Protein AF-A0A1F9XUQ5-F1 (afdb_monomer)

pLDDT: mean 87.08, std 16.23, range [32.31, 98.81]

Sequence (281 aa):
MKKSIVSVLFVFCAVCSTRVQARPFAEYEHANYLFMSMGGSQEKLQLQRRIIENLPPGIQVRLYYSYFPDLDVNDPPNVGSFRYDMDSLWARDVLPYAVMRPEGWTFVWPYDQDFGDFAVQFNRPMINSGSYIAGGNLMADRHGNCFTVDKNPAFLESVLEKNYGCKTTTVFPELGGIGHIDERLKIISDTEVLVDEPSFIPALKNMGYKVTLLPRPQAPYGNYSNSLLINGVVFMPVYGEPSDEEALRIYRSFNLKVVPLNSSFLIANKGAIHCMTMTYP

Nearest PDB structures (foldseek):
  6b10-assembly1_A  TM=8.417E-01  e=1.086E-18  Campylobacter jejuni subsp. jejuni NCTC 11168 = ATCC 700819
  4ytg-assembly1_A  TM=7.798E-01  e=2.355E-17  Porphyromonas gingivalis W83
  1xkn-assembly1_A  TM=7.690E-01  e=2.159E-16  Chlorobaculum tepidum TLS
  2jer-assembly2_H  TM=8.198E-01  e=1.254E-14  Enterococcus faecalis
  8ghg-assembly1_D  TM=4.557E-01  e=2.347E+00  Homo sapiens

Radius of gyration: 21.39 Å; Cα contacts (8 Å, |Δi|>4): 565; chains: 1; bounding box: 41×84×69 Å

Secondary structure (DSSP, 8-state):
----------------------EEPPTTSPPSEEEEE----HHHHHHHHHHHHHSPTT-EEEEEESS-PPPPTTS-TTEEEEE-----S-HHHHSPEEEEETTEEEEEE--SS--TTHHHHTT--EEE-SS---GGG-EE-TT-EEEEE-S-HHHHHHHIIIII--SEEEEEPP-SSSS-GGGTEEE-SSSEEEES-GGGHHHHHHTT-EEEEPP--SSTT--TTS-EEETTEEEEEE-SSTHHHHHHHHHHHTT-EEEEEE-GGGGGGT--TTTT-EEE-

Solvent-accessible surface area (backbone atoms only — not comparable to full-atom values): 15856 Å² total; per-residue (Å²): 136,91,80,82,83,82,81,81,78,78,76,76,77,77,75,73,78,70,74,76,72,39,19,36,58,23,61,65,45,75,51,41,32,41,35,30,44,55,78,79,54,71,68,52,51,52,50,52,48,56,48,64,79,65,53,61,88,84,47,35,34,35,38,26,35,61,66,92,71,84,74,66,92,82,58,58,93,49,56,42,80,36,84,37,90,59,93,54,66,39,26,18,48,75,45,57,45,50,27,36,38,92,95,47,62,31,34,31,30,30,49,83,63,89,68,80,58,49,42,66,79,68,72,39,59,71,39,76,48,73,45,82,54,47,38,41,32,52,47,42,37,84,86,9,45,30,37,27,35,42,94,63,54,77,65,52,48,57,49,37,34,74,60,40,20,31,75,42,70,47,68,40,76,58,86,64,79,89,46,38,26,31,58,36,41,31,71,67,50,99,47,38,33,39,27,60,48,77,84,53,46,66,63,44,42,76,74,64,34,46,73,45,80,43,61,70,54,87,54,71,60,47,38,59,40,19,32,37,56,48,69,61,34,32,42,31,40,30,71,91,50,84,51,42,61,56,42,52,51,56,55,44,72,72,77,34,51,73,44,83,38,85,32,60,81,35,32,86,76,58,38,45,48,24,38,33,35,35,73,34,105

Foldseek 3Di:
DDDDDDPPPPPPPPPPPPPFQKAFDAQLDAFQEKEFEDDDDPLVVVLVVLCQVPDDPRRQYEYEDLDDDDDDPPDDPSYDYDYFNDDDLFCQFQPFTWMAGPVGIATEGQDPDDRPCRCVSVVGHYHYLNHHDGSQQWHAAPVQEIEGEDPDPPVVQVSCCRGRVRPHYDYDYQPDFVRHCLQAWADNHPAEIEGQDPVCVVVVVVVRHDYDHQHADPQALGGQSLWRDHNQEIAGEDAPDPSRVVSVVVSVVSVGHYHYRHFSVCVVVRGGDNRRMDTHD

Structure (mmCIF, N/CA/C/O backbone):
data_AF-A0A1F9XUQ5-F1
#
_entry.id   AF-A0A1F9XUQ5-F1
#
loop_
_atom_site.group_PDB
_atom_site.id
_atom_site.type_symbol
_atom_site.label_atom_id
_atom_site.label_alt_id
_atom_site.label_comp_id
_atom_site.label_asym_id
_atom_site.label_entity_id
_atom_site.label_seq_id
_atom_site.pdbx_PDB_ins_code
_atom_site.Cartn_x
_atom_site.Cartn_y
_atom_site.Cartn_z
_atom_site.occupancy
_atom_site.B_iso_or_equiv
_atom_site.auth_seq_id
_atom_site.auth_comp_id
_atom_site.auth_asym_id
_atom_site.auth_atom_id
_atom_site.pdbx_PDB_model_num
ATOM 1 N N . MET A 1 1 ? 11.318 60.954 -47.601 1.00 41.53 1 MET A N 1
ATOM 2 C CA . MET A 1 1 ? 11.391 59.478 -47.671 1.00 41.53 1 MET A CA 1
ATOM 3 C C . MET A 1 1 ? 11.086 58.914 -46.291 1.00 41.53 1 MET A C 1
ATOM 5 O O . MET A 1 1 ? 11.884 59.098 -45.384 1.00 41.53 1 MET A O 1
ATOM 9 N N . LYS A 1 2 ? 9.898 58.326 -46.112 1.00 39.75 2 LYS A N 1
ATOM 10 C CA . LYS A 1 2 ? 9.487 57.636 -44.880 1.00 39.75 2 LYS A CA 1
ATOM 11 C C . LYS A 1 2 ? 10.171 56.264 -44.852 1.00 39.75 2 LYS A C 1
ATOM 13 O O . LYS A 1 2 ? 10.031 55.526 -45.822 1.00 39.75 2 LYS A O 1
ATOM 18 N N . LYS A 1 3 ? 10.891 55.920 -43.782 1.00 37.84 3 LYS A N 1
ATOM 19 C CA . LYS A 1 3 ? 11.293 54.533 -43.504 1.00 37.84 3 LYS A CA 1
ATOM 20 C C . LYS A 1 3 ? 10.518 54.043 -42.288 1.00 37.84 3 LYS A C 1
ATOM 22 O O . LYS A 1 3 ? 10.564 54.655 -41.226 1.00 37.84 3 LYS A O 1
ATOM 27 N N . SER A 1 4 ? 9.744 52.995 -42.534 1.00 34.38 4 SER A N 1
ATOM 28 C CA . SER A 1 4 ? 8.812 52.343 -41.627 1.00 34.38 4 SER A CA 1
ATOM 29 C C . SER A 1 4 ? 9.503 51.751 -40.404 1.00 34.38 4 SER A C 1
ATOM 31 O O . SER A 1 4 ? 10.542 51.104 -40.516 1.00 34.38 4 SER A O 1
ATOM 33 N N . ILE A 1 5 ? 8.864 51.931 -39.251 1.00 39.84 5 ILE A N 1
ATOM 34 C CA . ILE A 1 5 ? 9.100 51.149 -38.041 1.00 39.84 5 ILE A CA 1
ATOM 35 C C . ILE A 1 5 ? 8.478 49.773 -38.291 1.00 39.84 5 ILE A C 1
ATOM 37 O O . ILE A 1 5 ? 7.270 49.667 -38.495 1.00 39.84 5 ILE A O 1
ATOM 41 N N . VAL A 1 6 ? 9.302 48.727 -38.327 1.00 37.28 6 VAL A N 1
ATOM 42 C CA . VAL A 1 6 ? 8.828 47.340 -38.315 1.00 37.28 6 VAL A CA 1
ATOM 43 C C . VAL A 1 6 ? 8.611 46.967 -36.854 1.00 37.28 6 VAL A C 1
ATOM 45 O O . VAL A 1 6 ? 9.561 46.713 -36.118 1.00 37.28 6 VAL A O 1
ATOM 48 N N . SER A 1 7 ? 7.354 46.984 -36.420 1.00 35.81 7 SER A N 1
ATOM 49 C CA . SER A 1 7 ? 6.945 46.397 -35.149 1.00 35.81 7 SER A CA 1
ATOM 50 C C . SER A 1 7 ? 7.099 44.881 -35.249 1.00 35.81 7 SER A C 1
ATOM 52 O O . SER A 1 7 ? 6.346 44.218 -35.960 1.00 35.81 7 SER A O 1
ATOM 54 N N . VAL A 1 8 ? 8.095 44.330 -34.556 1.00 37.88 8 VAL A N 1
ATOM 55 C CA . VAL A 1 8 ? 8.209 42.886 -34.339 1.00 37.88 8 VAL A CA 1
ATOM 56 C C . VAL A 1 8 ? 7.104 42.499 -33.363 1.00 37.88 8 VAL A C 1
ATOM 58 O O . VAL A 1 8 ? 7.178 42.783 -32.168 1.00 37.88 8 VAL A O 1
ATOM 61 N N . LEU A 1 9 ? 6.038 41.912 -33.899 1.00 32.31 9 LEU A N 1
ATOM 62 C CA . LEU A 1 9 ? 4.964 41.322 -33.117 1.00 32.31 9 LEU A CA 1
ATOM 63 C C . LEU A 1 9 ? 5.542 40.081 -32.420 1.00 32.31 9 LEU A C 1
ATOM 65 O O . LEU A 1 9 ? 5.718 39.034 -33.042 1.00 32.31 9 LEU A O 1
ATOM 69 N N . PHE A 1 10 ? 5.884 40.199 -31.137 1.00 33.25 10 PHE A N 1
ATOM 70 C CA . PHE A 1 10 ? 6.103 39.027 -30.296 1.00 33.25 10 PHE A CA 1
ATOM 71 C C . PHE A 1 10 ? 4.760 38.309 -30.168 1.00 33.25 10 PHE A C 1
ATOM 73 O O . PHE A 1 10 ? 3.882 38.729 -29.415 1.00 33.25 10 PHE A O 1
ATOM 80 N N . VAL A 1 11 ? 4.585 37.232 -30.933 1.00 36.62 11 VAL A N 1
ATOM 81 C CA . VAL A 1 11 ? 3.538 36.250 -30.664 1.00 36.62 11 VAL A CA 1
ATOM 82 C C . VAL A 1 11 ? 3.927 35.588 -29.348 1.00 36.62 11 VAL A C 1
ATOM 84 O O . VAL A 1 11 ? 4.753 34.680 -29.311 1.00 36.62 11 VAL A O 1
ATOM 87 N N . PHE A 1 12 ? 3.367 36.088 -28.247 1.00 33.91 12 PHE A N 1
ATOM 88 C CA . PHE A 1 12 ? 3.300 35.332 -27.007 1.00 33.91 12 PHE A CA 1
ATOM 89 C C . PHE A 1 12 ? 2.522 34.057 -27.326 1.00 33.91 12 PHE A C 1
ATOM 91 O O . PHE A 1 12 ? 1.297 34.068 -27.434 1.00 33.91 12 PHE A O 1
ATOM 98 N N . CYS A 1 13 ? 3.246 32.956 -27.525 1.00 35.19 13 CYS A N 1
ATOM 99 C CA . CYS A 1 13 ? 2.657 31.636 -27.453 1.00 35.19 13 CYS A CA 1
ATOM 100 C C . CYS A 1 13 ? 2.208 31.476 -26.001 1.00 35.19 13 CYS A C 1
ATOM 102 O O . CYS A 1 13 ? 3.016 31.206 -25.111 1.00 35.19 13 CYS A O 1
ATOM 104 N N . ALA A 1 14 ? 0.932 31.755 -25.745 1.00 37.59 14 ALA A N 1
ATOM 105 C CA . ALA A 1 14 ? 0.280 31.356 -24.520 1.00 37.59 14 ALA A CA 1
ATOM 106 C C . ALA A 1 14 ? 0.309 29.827 -24.508 1.00 37.59 14 ALA A C 1
ATOM 108 O O . ALA A 1 14 ? -0.585 29.169 -25.037 1.00 37.59 14 ALA A O 1
ATOM 109 N N . VAL A 1 15 ? 1.375 29.257 -23.941 1.00 38.62 15 VAL A N 1
ATOM 110 C CA . VAL A 1 15 ? 1.363 27.875 -23.482 1.00 38.62 15 VAL A CA 1
ATOM 111 C C . VAL A 1 15 ? 0.345 27.865 -22.355 1.00 38.62 15 VAL A C 1
ATOM 113 O O . VAL A 1 15 ? 0.650 28.127 -21.194 1.00 38.62 15 VAL A O 1
ATOM 116 N N . CYS A 1 16 ? -0.911 27.652 -22.733 1.00 35.09 16 CYS A N 1
ATOM 117 C CA . CYS A 1 16 ? -1.928 27.173 -21.829 1.00 35.09 16 CYS A CA 1
ATOM 118 C C . CYS A 1 16 ? -1.356 25.861 -21.295 1.00 35.09 16 CYS A C 1
ATOM 120 O O . CYS A 1 16 ? -1.332 24.857 -22.003 1.00 35.09 16 CYS A O 1
ATOM 122 N N . SER A 1 17 ? -0.775 25.910 -20.095 1.00 39.62 17 SER A N 1
ATOM 123 C CA . SER A 1 17 ? -0.363 24.730 -19.351 1.00 39.62 17 SER A CA 1
ATOM 124 C C . SER A 1 17 ? -1.639 23.960 -19.048 1.00 39.62 17 SER A C 1
ATOM 126 O O . SER A 1 17 ? -2.298 24.172 -18.031 1.00 39.62 17 SER A O 1
ATOM 128 N N . THR A 1 18 ? -2.067 23.126 -19.991 1.00 44.09 18 THR A N 1
ATOM 129 C CA . THR A 1 18 ? -3.058 22.102 -19.720 1.00 44.09 18 THR A CA 1
ATOM 130 C C . THR A 1 18 ? -2.404 21.210 -18.682 1.00 44.09 18 THR A C 1
ATOM 132 O O . THR A 1 18 ? -1.492 20.453 -19.020 1.00 44.09 18 THR A O 1
ATOM 135 N N . ARG A 1 19 ? -2.799 21.365 -17.409 1.00 55.16 19 ARG A N 1
ATOM 136 C CA . ARG A 1 19 ? -2.431 20.439 -16.334 1.00 55.16 19 ARG A CA 1
ATOM 137 C C . ARG A 1 19 ? -2.587 19.040 -16.905 1.00 55.16 19 ARG A C 1
ATOM 139 O O . ARG A 1 19 ? -3.697 18.658 -17.276 1.00 55.16 19 ARG A O 1
ATOM 146 N N . VAL A 1 20 ? -1.479 18.317 -17.048 1.00 57.56 20 VAL A N 1
ATOM 147 C CA . VAL A 1 20 ? -1.547 16.927 -17.487 1.00 57.56 20 VAL A CA 1
ATOM 148 C C . VAL A 1 20 ? -2.457 16.221 -16.493 1.00 57.56 20 VAL A C 1
ATOM 150 O O . VAL A 1 20 ? -2.264 16.351 -15.284 1.00 57.56 20 VAL A O 1
ATOM 153 N N . GLN A 1 21 ? -3.494 15.554 -16.997 1.00 78.50 21 GLN A N 1
ATOM 154 C CA . GLN A 1 21 ? -4.496 14.883 -16.178 1.00 78.50 21 GLN A CA 1
ATOM 155 C C . GLN A 1 21 ? -3.890 13.603 -15.591 1.00 78.50 21 GLN A C 1
ATOM 157 O O . GLN A 1 21 ? -4.174 12.500 -16.041 1.00 78.50 21 GLN A O 1
ATOM 162 N N . ALA A 1 22 ? -2.989 13.773 -14.629 1.00 91.25 22 ALA A N 1
ATOM 163 C CA . ALA A 1 22 ? -2.329 12.701 -13.912 1.00 91.25 22 ALA A CA 1
ATOM 164 C C . ALA A 1 22 ? -3.041 12.426 -12.584 1.00 91.25 22 ALA A C 1
ATOM 166 O O . ALA A 1 22 ? -3.714 13.304 -12.039 1.00 91.25 22 ALA A O 1
ATOM 167 N N . ARG A 1 23 ? -2.889 11.207 -12.071 1.00 95.00 23 ARG A N 1
ATOM 168 C CA . ARG A 1 23 ? -3.259 10.841 -10.699 1.00 95.00 23 ARG A CA 1
ATOM 169 C C . ARG A 1 23 ? -2.409 9.670 -10.215 1.00 95.00 23 ARG A C 1
ATOM 171 O O . ARG A 1 23 ? -1.981 8.874 -11.055 1.00 95.00 23 ARG A O 1
ATOM 178 N N . PRO A 1 24 ? -2.226 9.487 -8.904 1.00 95.81 24 PRO A N 1
ATOM 179 C CA . PRO A 1 24 ? -1.601 8.275 -8.404 1.00 95.81 24 PRO A CA 1
ATOM 180 C C . PRO A 1 24 ? -2.412 7.036 -8.801 1.00 95.81 24 PRO A C 1
ATOM 182 O O . PRO A 1 24 ? -3.639 7.095 -8.969 1.00 95.81 24 PRO A O 1
ATOM 185 N N . PHE A 1 25 ? -1.718 5.916 -8.964 1.00 97.19 25 PHE A N 1
ATOM 186 C CA . PHE A 1 25 ? -2.353 4.607 -8.990 1.00 97.19 25 PHE A CA 1
ATOM 187 C C . PHE A 1 25 ? -2.867 4.277 -7.587 1.00 97.19 25 PHE A C 1
ATOM 189 O O . PHE A 1 25 ? -2.106 4.336 -6.622 1.00 97.19 25 PHE A O 1
ATOM 196 N N . ALA A 1 26 ? -4.155 3.967 -7.469 1.00 97.69 26 ALA A N 1
ATOM 197 C CA . ALA A 1 26 ? -4.754 3.603 -6.198 1.00 97.69 26 ALA A CA 1
ATOM 198 C C . ALA A 1 26 ? -4.672 2.090 -5.995 1.00 97.69 26 ALA A C 1
ATOM 200 O O . ALA A 1 26 ? -4.983 1.314 -6.892 1.00 97.69 26 ALA A O 1
ATOM 201 N N . GLU A 1 27 ? -4.304 1.647 -4.797 1.00 96.12 27 GLU A N 1
ATOM 202 C CA . GLU A 1 27 ? -3.955 0.238 -4.555 1.00 96.12 27 GLU A CA 1
ATOM 203 C C . GLU A 1 27 ? -5.104 -0.760 -4.742 1.00 96.12 27 GLU A C 1
ATOM 205 O O . GLU A 1 27 ? -4.878 -1.954 -4.919 1.00 96.12 27 GLU A O 1
ATOM 210 N N . TYR A 1 28 ? -6.345 -0.279 -4.677 1.00 97.06 28 TY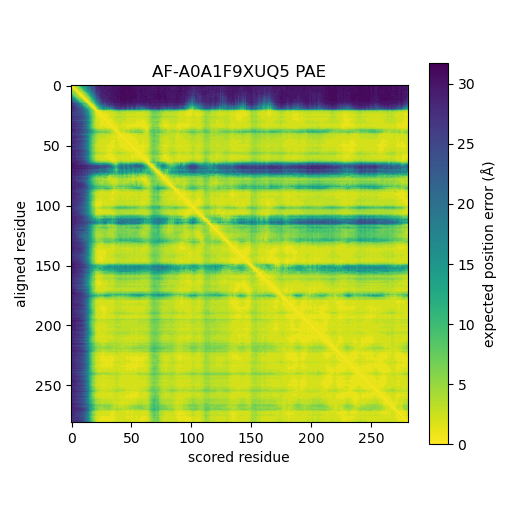R A N 1
ATOM 211 C CA . TYR A 1 28 ? -7.545 -1.082 -4.904 1.00 97.06 28 TYR A CA 1
ATOM 212 C C . TYR A 1 28 ? -7.952 -1.143 -6.387 1.00 97.06 28 TYR A C 1
ATOM 214 O O . TYR A 1 28 ? -8.964 -1.760 -6.729 1.00 97.06 28 TYR A O 1
ATOM 222 N N . GLU A 1 29 ? -7.209 -0.485 -7.279 1.00 97.88 29 GLU A N 1
ATOM 223 C CA . GLU A 1 29 ? -7.323 -0.692 -8.719 1.00 97.88 29 GLU A CA 1
ATOM 224 C C . GLU A 1 29 ? -6.675 -2.014 -9.144 1.00 97.88 29 GLU A C 1
ATOM 226 O O . GLU A 1 29 ? -5.997 -2.695 -8.375 1.00 97.88 29 GLU A O 1
ATOM 231 N N . HIS A 1 30 ? -6.921 -2.406 -10.393 1.00 97.44 30 HIS A N 1
ATOM 232 C CA . HIS A 1 30 ? -6.347 -3.627 -10.932 1.00 97.44 30 HIS A CA 1
ATOM 233 C C . HIS A 1 30 ? -4.832 -3.476 -11.112 1.00 97.44 30 HIS A C 1
ATOM 235 O O . HIS A 1 30 ? -4.386 -2.638 -11.893 1.00 97.44 30 HIS A O 1
ATOM 241 N N . ALA A 1 31 ? -4.063 -4.305 -10.415 1.00 98.00 31 ALA A N 1
ATOM 242 C CA . ALA A 1 31 ? -2.620 -4.409 -10.556 1.00 98.00 31 ALA A CA 1
ATOM 243 C C . ALA A 1 31 ? -2.251 -5.635 -11.397 1.00 98.00 31 ALA A C 1
ATOM 245 O O . ALA A 1 31 ? -2.855 -6.701 -11.255 1.00 98.00 31 ALA A O 1
ATOM 246 N N . ASN A 1 32 ? -1.219 -5.495 -12.225 1.00 97.19 32 ASN A N 1
ATOM 247 C CA . ASN A 1 32 ? -0.626 -6.595 -12.983 1.00 97.19 32 ASN A CA 1
ATOM 248 C C . ASN A 1 32 ? 0.660 -7.117 -12.342 1.00 97.19 32 ASN A C 1
ATOM 250 O O . ASN A 1 32 ? 1.032 -8.267 -12.579 1.00 97.19 32 ASN A O 1
ATOM 254 N N . TYR A 1 33 ? 1.327 -6.308 -11.515 1.00 97.44 33 TYR A N 1
ATOM 255 C CA . TYR A 1 33 ? 2.617 -6.660 -10.935 1.00 97.44 33 TYR A CA 1
ATOM 256 C C . TYR A 1 33 ? 2.628 -6.550 -9.416 1.00 97.44 33 TYR A C 1
ATOM 258 O O . TYR A 1 33 ? 2.024 -5.645 -8.839 1.00 97.44 33 TYR A O 1
ATOM 266 N N . LEU A 1 34 ? 3.388 -7.449 -8.791 1.00 97.94 34 LEU A N 1
ATOM 267 C CA . LEU A 1 34 ? 3.784 -7.377 -7.390 1.00 97.94 34 LEU A CA 1
ATOM 268 C C . LEU A 1 34 ? 5.309 -7.431 -7.291 1.00 97.94 34 LEU A C 1
ATOM 270 O O . LEU A 1 34 ? 5.933 -8.375 -7.772 1.00 97.94 34 LEU A O 1
ATOM 274 N N . PHE A 1 35 ? 5.892 -6.453 -6.614 1.00 95.88 35 PHE A N 1
ATOM 275 C CA . PHE A 1 35 ? 7.318 -6.362 -6.347 1.00 95.88 35 PHE A CA 1
ATOM 276 C C . PHE A 1 35 ? 7.619 -6.614 -4.874 1.00 95.88 35 PHE A C 1
ATOM 278 O O . PHE A 1 35 ? 6.919 -6.107 -3.996 1.00 95.88 35 PHE A O 1
ATOM 285 N N . MET A 1 36 ? 8.680 -7.377 -4.615 1.00 94.75 36 MET A N 1
ATOM 286 C CA . MET A 1 36 ? 9.218 -7.639 -3.278 1.00 94.75 36 MET A CA 1
ATOM 287 C C . MET A 1 36 ? 10.737 -7.835 -3.351 1.00 94.75 36 MET A C 1
ATOM 289 O O . MET A 1 36 ? 11.251 -8.282 -4.373 1.00 94.75 36 MET A O 1
ATOM 293 N N . SER A 1 37 ? 11.462 -7.561 -2.266 1.00 90.75 37 SER A N 1
ATOM 294 C CA . SER A 1 37 ? 12.904 -7.853 -2.191 1.00 90.75 37 SER A CA 1
ATOM 295 C C . SER A 1 37 ? 13.180 -9.351 -2.085 1.00 90.75 37 SER A C 1
ATOM 297 O O . SER A 1 37 ? 12.517 -10.055 -1.322 1.00 90.75 37 SER A O 1
ATOM 299 N N . MET A 1 38 ? 14.222 -9.832 -2.754 1.00 85.12 38 MET A N 1
ATOM 300 C CA . MET A 1 38 ? 14.785 -11.169 -2.562 1.00 85.12 38 MET A CA 1
ATOM 301 C C . MET A 1 38 ? 15.503 -11.310 -1.211 1.00 85.12 38 MET A C 1
ATOM 303 O O . MET A 1 38 ? 15.779 -10.327 -0.521 1.00 85.12 38 MET A O 1
ATOM 307 N N . GLY A 1 39 ? 15.800 -12.555 -0.824 1.00 83.00 39 GLY A N 1
ATOM 308 C CA . GLY A 1 39 ? 16.602 -12.880 0.362 1.00 83.00 39 GLY A CA 1
ATOM 309 C C . GLY A 1 39 ? 15.944 -12.500 1.692 1.00 83.00 39 GLY A C 1
ATOM 310 O O . GLY A 1 39 ? 14.757 -12.188 1.741 1.00 83.00 39 GLY A O 1
ATOM 311 N N . GLY A 1 40 ? 16.718 -12.508 2.778 1.00 84.69 40 GLY A N 1
ATOM 312 C CA . GLY A 1 40 ? 16.268 -12.193 4.141 1.00 84.69 40 GLY A CA 1
ATOM 313 C C . GLY A 1 40 ? 16.085 -13.427 5.032 1.00 84.69 40 GLY A C 1
ATOM 314 O O . GLY A 1 40 ? 16.613 -14.497 4.737 1.00 84.69 40 GLY A O 1
ATOM 315 N N . SER A 1 41 ? 15.380 -13.266 6.159 1.00 88.81 41 SER A N 1
ATOM 316 C CA . SER A 1 41 ? 15.185 -14.353 7.130 1.00 88.81 41 SER A CA 1
ATOM 317 C C . SER A 1 41 ? 14.291 -15.475 6.583 1.00 88.81 41 SER A C 1
ATOM 319 O O . SER A 1 41 ? 13.535 -15.280 5.629 1.00 88.81 41 SER A O 1
ATOM 321 N N . GLN A 1 42 ? 14.338 -16.654 7.208 1.00 90.19 42 GLN A N 1
ATOM 322 C CA . GLN A 1 42 ? 13.486 -17.785 6.818 1.00 90.19 42 GLN A CA 1
ATOM 323 C C . GLN A 1 42 ? 11.994 -17.448 6.945 1.00 90.19 42 GLN A C 1
ATOM 325 O O . GLN A 1 42 ? 11.203 -17.799 6.074 1.00 90.19 42 GLN A O 1
ATOM 330 N N . GLU A 1 43 ? 11.613 -16.701 7.980 1.00 93.19 43 GLU A N 1
ATOM 331 C CA . GLU A 1 43 ? 10.246 -16.229 8.205 1.00 93.19 43 GLU A CA 1
ATOM 332 C C . GLU A 1 43 ? 9.779 -15.302 7.080 1.00 93.19 43 GLU A C 1
ATOM 334 O O . GLU A 1 43 ? 8.653 -15.436 6.599 1.00 93.19 43 GLU A O 1
ATOM 339 N N . LYS A 1 44 ? 10.658 -14.411 6.596 1.00 90.94 44 LYS A N 1
ATOM 340 C CA . LYS A 1 44 ? 10.368 -13.556 5.438 1.00 90.94 44 LYS A CA 1
ATOM 341 C C . LYS A 1 44 ? 10.117 -14.395 4.190 1.00 90.94 44 LYS A C 1
ATOM 343 O O . LYS A 1 44 ? 9.109 -14.187 3.520 1.00 90.94 44 LYS A O 1
ATOM 348 N N . LEU A 1 45 ? 11.009 -15.335 3.884 1.00 90.62 45 LEU A N 1
ATOM 349 C CA . LEU A 1 45 ? 10.890 -16.178 2.691 1.00 90.62 45 LEU A CA 1
ATOM 350 C C . LEU A 1 45 ? 9.605 -17.021 2.728 1.00 90.62 45 LEU A C 1
ATOM 352 O O . LEU A 1 45 ? 8.907 -17.141 1.721 1.00 90.62 45 LEU A O 1
ATOM 356 N N . GLN A 1 46 ? 9.239 -17.546 3.901 1.00 92.44 46 GLN A N 1
ATOM 357 C CA . GLN A 1 46 ? 7.971 -18.251 4.105 1.00 92.44 46 GLN A CA 1
ATOM 358 C C . GLN A 1 46 ? 6.763 -17.327 3.916 1.00 92.44 46 GLN A C 1
ATOM 360 O O . GLN A 1 46 ? 5.796 -17.709 3.255 1.00 92.44 46 GLN A O 1
ATOM 365 N N . LEU A 1 47 ? 6.811 -16.104 4.453 1.00 95.00 47 LEU A N 1
ATOM 366 C CA . LEU A 1 47 ? 5.758 -15.107 4.266 1.00 95.00 47 LEU A CA 1
ATOM 367 C C . LEU A 1 47 ? 5.581 -14.760 2.781 1.00 95.00 47 LEU A C 1
ATOM 369 O O . LEU A 1 47 ? 4.456 -14.781 2.285 1.00 95.00 47 LEU A O 1
ATOM 373 N N . GLN A 1 48 ? 6.672 -14.511 2.052 1.00 94.25 48 GLN A N 1
ATOM 374 C CA . GLN A 1 48 ? 6.642 -14.216 0.616 1.00 94.25 48 GLN A CA 1
ATOM 375 C C . GLN A 1 48 ? 6.073 -15.376 -0.197 1.00 94.25 48 GLN A C 1
ATOM 377 O O . GLN A 1 48 ? 5.214 -15.160 -1.051 1.00 94.25 48 GLN A O 1
ATOM 382 N N . ARG A 1 49 ? 6.483 -16.612 0.106 1.00 92.94 49 ARG A N 1
ATOM 383 C CA . ARG A 1 49 ? 5.929 -17.812 -0.530 1.00 92.94 49 ARG A CA 1
ATOM 384 C C . ARG A 1 49 ? 4.417 -17.901 -0.322 1.00 92.94 49 ARG A C 1
ATOM 386 O O . ARG A 1 49 ? 3.682 -18.077 -1.289 1.00 92.94 49 ARG A O 1
ATOM 393 N N . ARG A 1 50 ? 3.934 -17.665 0.905 1.00 96.25 50 ARG A N 1
ATOM 394 C CA . ARG A 1 50 ? 2.491 -17.647 1.202 1.00 96.25 50 ARG A CA 1
ATOM 395 C C . ARG A 1 50 ? 1.740 -16.544 0.459 1.00 96.25 50 ARG A C 1
ATOM 397 O O . ARG A 1 50 ? 0.584 -16.772 0.097 1.00 96.25 50 ARG A O 1
ATOM 404 N N . ILE A 1 51 ? 2.361 -15.379 0.238 1.00 97.50 51 ILE A N 1
ATOM 405 C CA . ILE A 1 51 ? 1.794 -14.336 -0.630 1.00 97.50 51 ILE A CA 1
ATOM 406 C C . ILE A 1 51 ? 1.634 -14.899 -2.041 1.00 97.50 51 ILE A C 1
ATOM 408 O O . ILE A 1 51 ? 0.512 -14.960 -2.536 1.00 97.50 51 ILE A O 1
ATOM 412 N N . ILE A 1 52 ? 2.731 -15.371 -2.644 1.00 95.81 52 ILE A N 1
ATOM 413 C CA . ILE A 1 52 ? 2.783 -15.858 -4.030 1.00 95.81 52 ILE A CA 1
ATOM 414 C C . ILE A 1 52 ? 1.747 -16.964 -4.282 1.00 95.81 52 ILE A C 1
ATOM 416 O O . ILE A 1 52 ? 0.992 -16.886 -5.247 1.00 95.81 52 ILE A O 1
ATOM 420 N N . GLU A 1 53 ? 1.646 -17.946 -3.384 1.00 95.06 53 GLU A N 1
ATOM 421 C CA . GLU A 1 53 ? 0.704 -19.074 -3.481 1.00 95.06 53 GLU A CA 1
ATOM 422 C C . GLU A 1 53 ? -0.775 -18.661 -3.435 1.00 95.06 53 GLU A C 1
ATOM 424 O O . GLU A 1 53 ? -1.649 -19.401 -3.885 1.00 95.06 53 GLU A O 1
ATOM 429 N N . ASN A 1 54 ? -1.077 -17.493 -2.867 1.00 97.44 54 ASN A N 1
ATOM 430 C CA . ASN A 1 54 ? -2.445 -17.022 -2.661 1.00 97.44 54 ASN A CA 1
ATOM 431 C C . ASN A 1 54 ? -2.818 -15.829 -3.544 1.00 97.44 54 ASN A C 1
ATOM 433 O O . ASN A 1 54 ? -3.939 -15.316 -3.406 1.00 97.44 54 ASN A O 1
ATOM 437 N N . LEU A 1 55 ? -1.915 -15.406 -4.434 1.00 97.81 55 LEU A N 1
ATOM 438 C CA . LEU A 1 55 ? -2.160 -14.309 -5.355 1.00 97.81 55 LEU A CA 1
ATOM 439 C C . LEU A 1 55 ? -3.332 -14.609 -6.302 1.00 97.81 55 LEU A C 1
ATOM 441 O O . LEU A 1 55 ? -3.562 -15.759 -6.687 1.00 97.81 55 LEU A O 1
ATOM 445 N N . PRO A 1 56 ? -4.063 -13.565 -6.720 1.00 96.81 56 PRO A N 1
ATOM 446 C CA . PRO A 1 56 ? -4.945 -13.643 -7.874 1.00 96.81 56 PRO A CA 1
ATOM 447 C C . PRO A 1 56 ? -4.202 -14.194 -9.106 1.00 96.81 56 PRO A C 1
ATOM 449 O O . PRO A 1 56 ? -3.020 -13.889 -9.299 1.00 96.81 56 PRO A O 1
ATOM 452 N N . PRO A 1 57 ? -4.875 -14.966 -9.978 1.00 94.19 57 PRO A N 1
ATOM 453 C CA . PRO A 1 57 ? -4.266 -15.424 -11.220 1.00 94.19 57 PRO A CA 1
ATOM 454 C C . PRO A 1 57 ? -3.871 -14.234 -12.106 1.00 94.19 57 PRO A C 1
ATOM 456 O O . PRO A 1 57 ? -4.554 -13.211 -12.133 1.00 94.19 57 PRO A O 1
ATOM 459 N N . GLY A 1 58 ? -2.778 -14.385 -12.854 1.00 94.31 58 GLY A N 1
ATOM 460 C CA . GLY A 1 58 ? -2.294 -13.378 -13.805 1.00 94.31 58 GLY A CA 1
ATOM 461 C C . GLY A 1 58 ? -1.298 -12.364 -13.235 1.00 94.31 58 GLY A C 1
ATOM 462 O O . GLY A 1 58 ? -0.608 -11.721 -14.023 1.00 94.31 58 GLY A O 1
ATOM 463 N N . ILE A 1 59 ? -1.144 -12.270 -11.907 1.00 97.88 59 ILE A N 1
ATOM 464 C CA . ILE A 1 59 ? -0.152 -11.373 -11.295 1.00 97.88 59 ILE A CA 1
ATOM 465 C C . ILE A 1 59 ? 1.270 -11.813 -11.641 1.00 97.88 59 ILE A C 1
ATOM 467 O O . ILE A 1 59 ? 1.668 -12.953 -11.396 1.00 97.88 59 ILE A O 1
ATOM 471 N N . GLN A 1 60 ? 2.052 -10.873 -12.156 1.00 96.50 60 GLN A N 1
ATOM 472 C CA . GLN A 1 60 ? 3.475 -11.007 -12.414 1.00 96.50 60 GLN A CA 1
ATOM 473 C C . GLN A 1 60 ? 4.267 -10.610 -11.167 1.00 96.50 60 GLN A C 1
ATOM 475 O O . GLN A 1 60 ? 4.282 -9.448 -10.766 1.00 96.50 60 GLN A O 1
ATOM 480 N N . VAL A 1 61 ? 4.953 -11.567 -10.552 1.00 95.75 61 VAL A N 1
ATOM 481 C CA . VAL A 1 61 ? 5.800 -11.300 -9.388 1.00 95.75 61 VAL A CA 1
ATOM 482 C C . VAL A 1 61 ? 7.202 -10.946 -9.869 1.00 95.75 61 VAL A C 1
ATOM 484 O O . VAL A 1 61 ? 7.769 -11.626 -10.729 1.00 95.75 61 VAL A O 1
ATOM 487 N N . ARG A 1 62 ? 7.759 -9.858 -9.343 1.00 93.12 62 ARG A N 1
ATOM 488 C CA . ARG A 1 62 ? 9.123 -9.405 -9.613 1.00 93.12 62 ARG A CA 1
ATOM 489 C C . ARG A 1 62 ? 9.888 -9.332 -8.304 1.00 93.12 62 ARG A C 1
ATOM 491 O O . ARG A 1 62 ? 9.640 -8.464 -7.470 1.00 93.12 62 ARG A O 1
ATOM 498 N N . LEU A 1 63 ? 10.788 -10.288 -8.112 1.00 90.81 63 LEU A N 1
ATOM 499 C CA . LEU A 1 63 ? 11.639 -10.330 -6.936 1.00 90.81 63 LEU A CA 1
ATOM 500 C C . LEU A 1 63 ? 12.931 -9.580 -7.238 1.00 90.81 63 LEU A C 1
ATOM 502 O O . LEU A 1 63 ? 13.676 -9.981 -8.136 1.00 90.81 63 LEU A O 1
ATOM 506 N N . TYR A 1 64 ? 13.172 -8.482 -6.522 1.00 87.38 64 TYR A N 1
ATOM 507 C CA . TYR A 1 64 ? 14.323 -7.631 -6.793 1.00 87.38 64 TYR A CA 1
ATOM 508 C C . TYR A 1 64 ? 15.523 -7.905 -5.895 1.00 87.38 64 TYR A C 1
ATOM 510 O O . TYR A 1 64 ? 15.371 -8.301 -4.742 1.00 87.38 64 TYR A O 1
ATOM 518 N N . TYR A 1 65 ? 16.721 -7.680 -6.425 1.00 79.38 65 TYR A N 1
ATOM 519 C CA . TYR A 1 65 ? 17.984 -7.997 -5.762 1.00 79.38 65 TYR A CA 1
ATOM 520 C C . TYR A 1 65 ? 19.073 -6.973 -6.098 1.00 79.38 65 TYR A C 1
ATOM 522 O O . TYR A 1 65 ? 19.120 -6.464 -7.221 1.00 79.38 65 TYR A O 1
ATOM 530 N N . SER A 1 66 ? 19.989 -6.750 -5.152 1.00 65.94 66 SER A N 1
ATOM 531 C CA . SER A 1 66 ? 21.195 -5.925 -5.326 1.00 65.94 66 SER A CA 1
ATOM 532 C C . SER A 1 66 ? 22.390 -6.717 -5.890 1.00 65.94 66 SER A C 1
ATOM 534 O O . SER A 1 66 ? 23.219 -6.174 -6.612 1.00 65.94 66 SER A O 1
ATOM 536 N N . TYR A 1 67 ? 22.453 -8.030 -5.656 1.00 60.34 67 TYR A N 1
ATOM 537 C CA . TYR A 1 67 ? 23.454 -8.975 -6.190 1.00 60.34 67 TYR A CA 1
ATOM 538 C C . TYR A 1 67 ? 22.737 -10.200 -6.754 1.00 60.34 67 TYR A C 1
ATOM 540 O O . TYR A 1 67 ? 21.719 -10.543 -6.188 1.00 60.34 67 TYR A O 1
ATOM 548 N N . PHE A 1 68 ? 23.204 -10.830 -7.842 1.00 55.88 68 PHE A N 1
ATOM 549 C CA . PHE A 1 68 ? 22.511 -11.949 -8.515 1.00 55.88 68 PHE A CA 1
ATOM 550 C C . PHE A 1 68 ? 22.468 -13.227 -7.647 1.00 55.88 68 PHE A C 1
ATOM 552 O O . PHE A 1 68 ? 23.483 -13.925 -7.597 1.00 55.88 68 PHE A O 1
ATOM 559 N N . PRO A 1 69 ? 21.350 -13.606 -6.996 1.00 57.25 69 PRO A N 1
ATOM 560 C CA . PRO A 1 69 ? 21.140 -14.996 -6.630 1.00 57.25 69 PRO A CA 1
ATOM 561 C C . PRO A 1 69 ? 20.589 -15.771 -7.832 1.00 57.25 69 PRO A C 1
ATOM 563 O O . PRO A 1 69 ? 19.923 -15.211 -8.708 1.00 57.25 69 PRO A O 1
ATOM 566 N N . ASP A 1 70 ? 20.805 -17.080 -7.831 1.00 53.38 70 ASP A N 1
ATOM 567 C CA . AS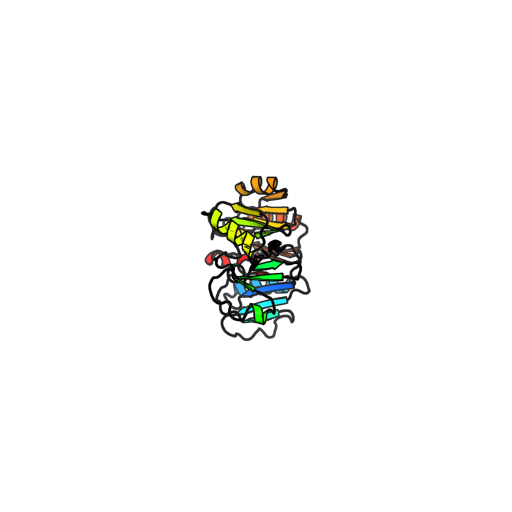P A 1 70 ? 20.003 -17.983 -8.648 1.00 53.38 70 ASP A CA 1
ATOM 568 C C . ASP A 1 70 ? 18.550 -17.957 -8.131 1.00 53.38 70 ASP A C 1
ATOM 570 O O . ASP A 1 70 ? 18.311 -18.020 -6.921 1.00 53.38 70 ASP A O 1
ATOM 574 N N . LEU A 1 71 ? 17.574 -17.830 -9.038 1.00 59.16 71 LEU A N 1
ATOM 575 C CA . LEU A 1 71 ? 16.158 -18.062 -8.721 1.00 59.16 71 LEU A CA 1
ATOM 576 C C . LEU A 1 71 ? 15.977 -19.511 -8.240 1.00 59.16 71 LEU A C 1
ATOM 578 O O . LEU A 1 71 ? 16.671 -20.410 -8.724 1.00 59.16 71 LEU A O 1
ATOM 582 N N . ASP A 1 72 ? 15.039 -19.761 -7.321 1.00 60.94 72 ASP A N 1
ATOM 583 C CA . ASP A 1 72 ? 14.699 -21.140 -6.960 1.00 60.94 72 ASP A CA 1
ATOM 584 C C . ASP A 1 72 ? 14.073 -21.797 -8.198 1.00 60.94 72 ASP A C 1
ATOM 586 O O . ASP A 1 72 ? 13.088 -21.310 -8.750 1.00 60.94 72 ASP A O 1
ATOM 590 N N . VAL A 1 73 ? 14.645 -22.914 -8.656 1.00 57.81 73 VAL A N 1
ATOM 591 C CA . VAL A 1 73 ? 14.161 -23.668 -9.828 1.00 57.81 73 VAL A CA 1
ATOM 592 C C . VAL A 1 73 ? 12.703 -24.127 -9.689 1.00 57.81 73 VAL A C 1
ATOM 594 O O . VAL A 1 73 ? 12.098 -24.549 -10.673 1.00 57.81 73 VAL A O 1
ATOM 597 N N . ASN A 1 74 ? 12.148 -24.063 -8.476 1.00 69.25 74 ASN A N 1
ATOM 598 C CA . ASN A 1 74 ? 10.767 -24.411 -8.165 1.00 69.25 74 ASN A CA 1
ATOM 599 C C . ASN A 1 74 ? 9.812 -23.204 -8.128 1.00 69.25 74 ASN A C 1
ATOM 601 O O . ASN A 1 74 ? 8.636 -23.389 -7.802 1.00 69.25 74 ASN A O 1
ATOM 605 N N . ASP A 1 75 ? 10.280 -21.987 -8.418 1.00 74.25 75 ASP A N 1
ATOM 606 C CA . ASP A 1 75 ? 9.415 -20.810 -8.432 1.00 74.25 75 ASP A CA 1
ATOM 607 C C . ASP A 1 75 ? 8.354 -20.904 -9.555 1.00 74.25 75 ASP A C 1
ATOM 609 O O . ASP A 1 75 ? 8.644 -21.371 -10.663 1.00 74.25 75 ASP A O 1
ATOM 613 N N . PRO A 1 76 ? 7.101 -20.471 -9.302 1.00 79.00 76 PRO A N 1
ATOM 614 C CA . PRO A 1 76 ? 6.053 -20.451 -10.320 1.00 79.00 76 PRO A CA 1
ATOM 615 C C . PRO A 1 76 ? 6.444 -19.639 -11.568 1.00 79.00 76 PRO A C 1
ATOM 617 O O . PRO A 1 76 ? 7.156 -18.643 -11.456 1.00 79.00 76 PRO A O 1
ATOM 620 N N . PRO A 1 77 ? 5.905 -19.959 -12.761 1.00 82.69 77 PRO A N 1
ATOM 621 C CA . PRO A 1 77 ? 6.306 -19.316 -14.020 1.00 82.69 77 PRO A CA 1
ATOM 622 C C . PRO A 1 77 ? 5.980 -17.815 -14.102 1.00 82.69 77 PRO A C 1
ATOM 624 O O . PRO A 1 77 ? 6.481 -17.120 -14.982 1.00 82.69 77 PRO A O 1
ATOM 627 N N . ASN A 1 78 ? 5.117 -17.303 -13.222 1.00 87.81 78 ASN A N 1
ATOM 628 C CA . ASN A 1 78 ? 4.804 -15.879 -13.109 1.00 87.81 78 ASN A CA 1
ATOM 629 C C . ASN A 1 78 ? 5.759 -15.116 -12.170 1.00 87.81 78 ASN A C 1
ATOM 631 O O . ASN A 1 78 ? 5.607 -13.902 -12.024 1.00 87.81 78 ASN A O 1
ATOM 635 N N . VAL A 1 79 ? 6.721 -15.800 -11.545 1.00 89.75 79 VAL A N 1
ATOM 636 C CA . VAL A 1 79 ? 7.786 -15.207 -10.733 1.00 89.75 79 VAL A CA 1
ATOM 637 C C . VAL A 1 79 ? 9.016 -14.998 -11.608 1.00 89.75 79 VAL A C 1
ATOM 639 O O . VAL A 1 79 ? 9.503 -15.914 -12.263 1.00 89.75 79 VAL A O 1
ATOM 642 N N . GLY A 1 80 ? 9.515 -13.766 -11.631 1.00 87.38 80 GLY A N 1
ATOM 643 C CA . GLY A 1 80 ? 10.744 -13.407 -12.324 1.00 87.38 80 GLY A CA 1
ATOM 644 C C . GLY A 1 80 ? 11.651 -12.575 -11.433 1.00 87.38 80 GLY A C 1
ATOM 645 O O . GLY A 1 80 ? 11.187 -11.887 -10.520 1.00 87.38 80 GLY A O 1
ATOM 646 N N . SER A 1 81 ? 12.946 -12.618 -11.718 1.00 85.44 81 SER A N 1
ATOM 647 C CA . SER A 1 81 ? 13.923 -11.744 -11.082 1.00 85.44 81 SER A CA 1
ATOM 648 C C . SER A 1 81 ? 13.870 -10.338 -11.691 1.00 85.44 81 SER A C 1
ATOM 650 O O . SER A 1 81 ? 13.467 -10.146 -12.842 1.00 85.44 81 SER A O 1
ATOM 652 N N . PHE A 1 82 ? 14.247 -9.337 -10.902 1.00 84.94 82 PHE A N 1
ATOM 653 C CA . PHE A 1 82 ? 14.341 -7.949 -11.342 1.00 84.94 82 PHE A CA 1
ATOM 654 C C . PHE A 1 82 ? 15.595 -7.315 -10.743 1.00 84.94 82 PHE A C 1
ATOM 656 O O . PHE A 1 82 ? 15.762 -7.290 -9.528 1.00 84.94 82 PHE A O 1
ATOM 663 N N . ARG A 1 83 ? 16.519 -6.811 -11.559 1.00 82.56 83 ARG A N 1
ATOM 664 C CA . ARG A 1 83 ? 17.745 -6.239 -10.998 1.00 82.56 83 ARG A CA 1
ATOM 665 C C . ARG A 1 83 ? 17.431 -4.870 -10.406 1.00 82.56 83 ARG A C 1
ATOM 667 O O . ARG A 1 83 ? 16.915 -4.009 -11.110 1.00 82.56 83 ARG A O 1
ATOM 674 N N . TYR A 1 84 ? 17.764 -4.647 -9.140 1.00 81.00 84 TYR A N 1
ATOM 675 C CA . TYR A 1 84 ? 17.585 -3.341 -8.519 1.00 81.00 84 TYR A CA 1
ATOM 676 C C . TYR A 1 84 ? 18.648 -3.096 -7.457 1.00 81.00 84 TYR A C 1
ATOM 678 O O . TYR A 1 84 ? 18.676 -3.767 -6.428 1.00 81.00 84 TYR A O 1
ATOM 686 N N . ASP A 1 85 ? 19.520 -2.123 -7.712 1.00 76.12 85 ASP A N 1
ATOM 687 C CA . ASP A 1 85 ? 20.704 -1.836 -6.895 1.00 76.12 85 ASP A CA 1
ATOM 688 C C . ASP A 1 85 ? 20.363 -1.032 -5.623 1.00 76.12 85 ASP A C 1
ATOM 690 O O . ASP A 1 85 ? 20.957 -0.003 -5.317 1.00 76.12 85 ASP A O 1
ATOM 694 N N . MET A 1 86 ? 19.344 -1.487 -4.887 1.00 76.75 86 MET A N 1
ATOM 695 C CA . MET A 1 86 ? 19.046 -1.050 -3.527 1.00 76.75 86 MET A CA 1
ATOM 696 C C . MET A 1 86 ? 18.831 -2.266 -2.633 1.00 76.75 86 MET A C 1
ATOM 698 O O . MET A 1 86 ? 17.911 -3.063 -2.832 1.00 76.75 86 MET A O 1
ATOM 702 N N . ASP A 1 87 ? 19.661 -2.370 -1.599 1.00 75.19 87 ASP A N 1
ATOM 703 C CA . ASP A 1 87 ? 19.542 -3.399 -0.572 1.00 75.19 87 ASP A CA 1
ATOM 704 C C . ASP A 1 87 ? 18.567 -2.944 0.522 1.00 75.19 87 ASP A C 1
ATOM 706 O O . ASP A 1 87 ? 18.951 -2.391 1.553 1.00 75.19 87 ASP A O 1
ATOM 710 N N . SER A 1 88 ? 17.270 -3.096 0.253 1.00 86.12 88 SER A N 1
ATOM 711 C CA . SER A 1 88 ? 16.216 -2.781 1.215 1.00 86.12 88 SER A CA 1
ATOM 712 C C . SER A 1 88 ? 15.117 -3.828 1.198 1.00 86.12 88 SER A C 1
ATOM 714 O O . SER A 1 88 ? 14.619 -4.221 0.141 1.00 86.12 88 SER A O 1
ATOM 716 N N . LEU A 1 89 ? 14.682 -4.220 2.396 1.00 88.69 89 LEU A N 1
ATOM 717 C CA . LEU A 1 89 ? 13.488 -5.034 2.604 1.00 88.69 89 LEU A CA 1
ATOM 718 C C . LEU A 1 89 ? 12.215 -4.318 2.123 1.00 88.69 89 LEU A C 1
ATOM 720 O O . LEU A 1 89 ? 11.267 -4.974 1.684 1.00 88.69 89 LEU A O 1
ATOM 724 N N . TRP A 1 90 ? 12.205 -2.989 2.214 1.00 93.19 90 TRP A N 1
ATOM 725 C CA . TRP A 1 90 ? 11.018 -2.148 2.128 1.00 93.19 90 TRP A CA 1
ATOM 726 C C . TRP A 1 90 ? 10.741 -1.685 0.708 1.00 93.19 90 TRP A C 1
ATOM 728 O O . TRP A 1 90 ? 10.929 -0.515 0.377 1.00 93.19 90 TRP A O 1
ATOM 738 N N . ALA A 1 91 ? 10.285 -2.623 -0.124 1.00 93.50 91 ALA A N 1
ATOM 739 C CA . ALA A 1 91 ? 9.907 -2.380 -1.514 1.00 93.50 91 ALA A CA 1
ATOM 740 C C . ALA A 1 91 ? 9.027 -1.135 -1.666 1.00 93.50 91 ALA A C 1
ATOM 742 O O . ALA A 1 91 ? 9.226 -0.347 -2.582 1.00 93.50 91 ALA A O 1
ATOM 743 N N . ARG A 1 92 ? 8.091 -0.942 -0.735 1.00 95.44 92 ARG A N 1
ATOM 744 C CA . ARG A 1 92 ? 7.159 0.181 -0.728 1.00 95.44 92 ARG A CA 1
ATOM 745 C C . ARG A 1 92 ? 7.846 1.540 -0.703 1.00 95.44 92 ARG A C 1
ATOM 747 O O . ARG A 1 92 ? 7.381 2.464 -1.358 1.00 95.44 92 ARG A O 1
ATOM 754 N N . ASP A 1 93 ? 8.924 1.660 0.059 1.00 91.81 93 ASP A N 1
ATOM 755 C CA . ASP A 1 93 ? 9.573 2.946 0.294 1.00 91.81 93 ASP A CA 1
ATOM 756 C C . ASP A 1 93 ? 10.678 3.224 -0.714 1.00 91.81 93 ASP A C 1
ATOM 758 O O . ASP A 1 93 ? 10.923 4.384 -1.036 1.00 91.81 93 ASP A O 1
ATOM 762 N N . VAL A 1 94 ? 11.322 2.166 -1.216 1.00 89.00 94 VAL A N 1
ATOM 763 C CA . VAL A 1 94 ? 12.463 2.301 -2.125 1.00 89.00 94 VAL A CA 1
ATOM 764 C C . VAL A 1 94 ? 12.094 2.243 -3.596 1.00 89.00 94 VAL A C 1
ATOM 766 O O . VAL A 1 94 ? 12.886 2.694 -4.413 1.00 89.00 94 VAL A O 1
ATOM 769 N N . LEU A 1 95 ? 10.945 1.676 -3.964 1.00 91.00 95 LEU A N 1
ATOM 770 C CA . LEU A 1 95 ? 10.530 1.580 -5.360 1.00 91.00 95 LEU A CA 1
ATOM 771 C C . LEU A 1 95 ? 9.712 2.808 -5.792 1.00 91.00 95 LEU A C 1
ATOM 773 O O . LEU A 1 95 ? 9.011 3.409 -4.976 1.00 91.00 95 LEU A O 1
ATOM 777 N N . PRO A 1 96 ? 9.762 3.192 -7.082 1.00 92.62 96 PRO A N 1
ATOM 778 C CA . PRO A 1 96 ? 9.013 4.340 -7.576 1.00 92.62 96 PRO A CA 1
ATOM 779 C C . PRO A 1 96 ? 7.505 4.136 -7.466 1.00 92.62 96 PRO A C 1
ATOM 781 O O . PRO A 1 96 ? 7.001 3.027 -7.638 1.00 92.62 96 PRO A O 1
ATOM 784 N N . TYR A 1 97 ? 6.768 5.227 -7.293 1.00 94.00 97 TYR A N 1
ATOM 785 C CA . TYR A 1 97 ? 5.308 5.219 -7.275 1.00 94.00 97 TYR A CA 1
ATOM 786 C C . TYR A 1 97 ? 4.739 5.243 -8.698 1.00 94.00 97 TYR A C 1
ATOM 788 O O . TYR A 1 97 ? 5.272 5.933 -9.568 1.00 94.00 97 TYR A O 1
ATOM 796 N N . ALA A 1 98 ? 3.645 4.525 -8.959 1.00 95.25 98 ALA A N 1
ATOM 797 C CA . ALA A 1 98 ? 2.972 4.588 -10.257 1.00 95.25 98 ALA A CA 1
ATOM 798 C C . ALA A 1 98 ? 1.979 5.755 -10.328 1.00 95.25 98 ALA A C 1
ATOM 800 O O . ALA A 1 98 ? 1.168 5.972 -9.427 1.00 95.25 98 ALA A O 1
ATOM 801 N N . VAL A 1 99 ? 2.015 6.480 -11.443 1.00 95.12 99 VAL A N 1
ATOM 802 C CA . VAL A 1 99 ? 1.102 7.583 -11.753 1.00 95.12 99 VAL A CA 1
ATOM 803 C C . VAL A 1 99 ? 0.430 7.322 -13.090 1.00 95.12 99 VAL A C 1
ATOM 805 O O . VAL A 1 99 ? 1.088 7.161 -14.119 1.00 95.12 99 VAL A O 1
ATOM 808 N N . MET A 1 100 ? -0.897 7.318 -13.067 1.00 95.31 100 MET A N 1
ATOM 809 C CA . MET A 1 100 ? -1.756 7.156 -14.231 1.00 95.31 100 MET A CA 1
ATOM 810 C C . MET A 1 100 ? -1.821 8.457 -15.028 1.00 95.31 100 MET A C 1
ATOM 812 O O . MET A 1 100 ? -1.882 9.546 -14.454 1.00 95.31 100 MET A O 1
ATOM 816 N N . ARG A 1 101 ? -1.837 8.337 -16.355 1.00 90.94 101 ARG A N 1
ATOM 817 C CA . ARG A 1 101 ? -1.916 9.429 -17.332 1.00 90.94 101 ARG A CA 1
ATOM 818 C C . ARG A 1 101 ? -2.825 9.028 -18.503 1.00 90.94 101 ARG A C 1
ATOM 820 O O . ARG A 1 101 ? -3.083 7.839 -18.683 1.00 90.94 101 ARG A O 1
ATOM 827 N N . PRO A 1 102 ? -3.314 9.970 -19.327 1.00 88.38 102 PRO A N 1
ATOM 828 C CA . PRO A 1 102 ? -4.156 9.631 -20.478 1.00 88.38 102 PRO A CA 1
ATOM 829 C C . PRO A 1 102 ? -3.498 8.646 -21.459 1.00 88.38 102 PRO A C 1
ATOM 831 O O . PRO A 1 102 ? -4.173 7.802 -22.039 1.00 88.38 102 PRO A O 1
ATOM 834 N N . GLU A 1 103 ? -2.178 8.728 -21.618 1.00 87.50 103 GLU A N 1
ATOM 835 C CA . GLU A 1 103 ? -1.364 7.881 -22.491 1.00 87.50 103 GLU A CA 1
ATOM 836 C C . GLU A 1 103 ? -0.939 6.537 -21.866 1.00 87.50 103 GLU A C 1
ATOM 838 O O . GLU A 1 103 ? -0.269 5.739 -22.523 1.00 87.50 103 GLU A O 1
ATOM 843 N N . GLY A 1 104 ? -1.299 6.271 -20.606 1.00 91.25 104 GLY A N 1
ATOM 844 C CA . GLY A 1 104 ? -0.909 5.064 -19.880 1.00 91.25 104 GLY A CA 1
ATOM 845 C C . GLY A 1 104 ? -0.507 5.365 -18.442 1.00 91.25 104 GLY A C 1
ATOM 846 O O . GLY A 1 104 ? -1.268 5.950 -17.679 1.00 91.25 104 GLY A O 1
ATOM 847 N N . TRP A 1 105 ? 0.685 4.945 -18.037 1.00 93.25 105 TRP A N 1
ATOM 848 C CA . TRP A 1 105 ? 1.197 5.233 -16.703 1.00 93.25 105 TRP A CA 1
ATOM 849 C C . TRP A 1 105 ? 2.722 5.347 -16.710 1.00 93.25 105 TRP A C 1
ATOM 851 O O . TRP A 1 105 ? 3.397 4.846 -17.612 1.00 93.25 105 TRP A O 1
ATOM 861 N N . THR A 1 106 ? 3.245 6.059 -15.719 1.00 92.62 106 THR A N 1
ATOM 862 C CA . THR A 1 106 ? 4.669 6.364 -15.538 1.00 92.62 106 THR A CA 1
ATOM 863 C C . THR A 1 106 ? 5.077 6.091 -14.099 1.00 92.62 106 THR A C 1
ATOM 865 O O . THR A 1 106 ? 4.234 6.058 -13.202 1.00 92.62 106 THR A O 1
ATOM 868 N N . PHE A 1 107 ? 6.376 5.973 -13.873 1.00 92.50 107 PHE A N 1
ATOM 869 C CA . PHE A 1 107 ? 6.954 6.019 -12.541 1.00 92.50 107 PHE A CA 1
ATOM 870 C C . PHE A 1 107 ? 7.200 7.459 -12.092 1.00 92.50 107 PHE A C 1
ATOM 872 O O . PHE A 1 107 ? 7.599 8.309 -12.892 1.00 92.50 107 PHE A O 1
ATOM 879 N N . VAL A 1 108 ? 6.997 7.720 -10.806 1.00 90.94 108 VAL A N 1
ATOM 880 C CA . VAL A 1 108 ? 7.536 8.874 -10.093 1.00 90.94 108 VAL A CA 1
ATOM 881 C C . VAL A 1 108 ? 8.507 8.342 -9.066 1.00 90.94 108 VAL A C 1
ATOM 883 O O . VAL A 1 108 ? 8.154 7.574 -8.174 1.00 90.94 108 VAL A O 1
ATOM 886 N N . TRP A 1 109 ? 9.753 8.728 -9.238 1.00 84.25 109 TRP A N 1
ATOM 887 C CA . TRP A 1 109 ? 10.826 8.344 -8.357 1.00 84.25 109 TRP A CA 1
ATOM 888 C C . TRP A 1 109 ? 10.895 9.295 -7.172 1.00 84.25 109 TRP A C 1
ATOM 890 O O . TRP A 1 109 ? 10.860 10.512 -7.385 1.00 84.25 109 TRP A O 1
ATOM 900 N N . PRO A 1 110 ? 11.024 8.764 -5.952 1.00 76.62 110 PRO A N 1
ATOM 901 C CA . PRO A 1 110 ? 11.041 9.600 -4.774 1.00 76.62 110 PRO A CA 1
ATOM 902 C C . PRO A 1 110 ? 12.428 10.169 -4.457 1.00 76.62 110 PRO A C 1
ATOM 904 O O . PRO A 1 110 ? 12.502 11.070 -3.643 1.00 76.62 110 PRO A O 1
ATOM 907 N N . TYR A 1 111 ? 13.537 9.711 -5.042 1.00 74.12 111 TYR A N 1
ATOM 908 C CA . TYR A 1 111 ? 14.873 10.178 -4.634 1.00 74.12 111 TYR A CA 1
ATOM 909 C C . TYR A 1 111 ? 15.469 11.218 -5.590 1.00 74.12 111 TYR A C 1
ATOM 911 O O . TYR A 1 111 ? 15.121 11.289 -6.758 1.00 74.12 111 TYR A O 1
ATOM 919 N N . ASP A 1 112 ? 16.425 12.013 -5.112 1.00 64.12 112 ASP A N 1
ATOM 920 C CA . ASP A 1 112 ? 17.224 12.895 -5.983 1.00 64.12 112 ASP A CA 1
ATOM 921 C C . ASP A 1 112 ? 18.409 12.152 -6.646 1.00 64.12 112 ASP A C 1
ATOM 923 O O . ASP A 1 112 ? 19.185 12.716 -7.411 1.00 64.12 112 ASP A O 1
ATOM 927 N N . GLN A 1 113 ? 18.572 10.864 -6.331 1.00 64.50 113 GLN A N 1
ATOM 928 C CA . GLN A 1 113 ? 19.673 10.025 -6.806 1.00 64.50 113 GLN A CA 1
ATOM 929 C C . GLN A 1 113 ? 19.334 9.333 -8.129 1.00 64.50 113 GLN A C 1
ATOM 931 O O . GLN A 1 113 ? 18.159 9.163 -8.462 1.00 64.50 113 GLN A O 1
ATOM 936 N N . ASP A 1 114 ? 20.380 8.909 -8.847 1.00 64.88 114 ASP A N 1
ATOM 937 C CA . ASP A 1 114 ? 20.260 8.165 -10.102 1.00 64.88 114 ASP A CA 1
ATOM 938 C C . ASP A 1 114 ? 19.466 6.861 -9.907 1.00 64.88 114 ASP A C 1
ATOM 940 O O . ASP A 1 114 ? 19.548 6.185 -8.884 1.00 64.88 114 ASP A O 1
ATOM 944 N N . PHE A 1 115 ? 18.672 6.534 -10.913 1.00 64.88 115 PHE A N 1
ATOM 945 C CA . PHE A 1 115 ? 17.556 5.594 -10.882 1.00 64.88 115 PHE A CA 1
ATOM 946 C C . PHE A 1 115 ? 17.954 4.201 -11.382 1.00 64.88 115 PHE A C 1
ATOM 948 O O . PHE A 1 115 ? 17.104 3.325 -11.590 1.00 64.88 115 PHE A O 1
ATOM 955 N N . GLY A 1 116 ? 19.246 4.036 -11.674 1.00 67.56 116 GLY A N 1
ATOM 956 C CA . GLY A 1 116 ? 19.764 2.921 -12.444 1.00 67.56 116 GLY A CA 1
ATOM 957 C C . GLY A 1 116 ? 18.994 2.740 -13.753 1.00 67.56 116 GLY A C 1
ATOM 958 O O . GLY A 1 116 ? 18.545 3.685 -14.401 1.00 67.56 116 GLY A O 1
ATOM 959 N N . ASP A 1 117 ? 18.806 1.488 -14.134 1.00 75.50 117 ASP A N 1
ATOM 960 C CA . ASP A 1 117 ? 18.086 1.067 -15.329 1.00 75.50 117 ASP A CA 1
ATOM 961 C C . ASP A 1 117 ? 16.635 0.639 -15.033 1.00 75.50 117 ASP A C 1
ATOM 963 O O . ASP A 1 117 ? 16.009 0.039 -15.902 1.00 75.50 117 ASP A O 1
ATOM 967 N N . PHE A 1 118 ? 16.057 0.964 -13.864 1.00 82.94 118 PHE A N 1
ATOM 968 C CA . PHE A 1 118 ? 14.719 0.494 -13.451 1.00 82.94 118 PHE A CA 1
ATOM 969 C C . PHE A 1 118 ? 13.643 0.749 -14.519 1.00 82.94 118 PHE A C 1
ATOM 971 O O . PHE A 1 118 ? 12.939 -0.161 -14.957 1.00 82.94 118 PHE A O 1
ATOM 978 N N . ALA A 1 119 ? 13.551 1.996 -14.984 1.00 78.38 119 ALA A N 1
ATOM 979 C CA . ALA A 1 119 ? 12.603 2.419 -16.013 1.00 78.38 119 ALA A CA 1
ATOM 980 C C . ALA A 1 119 ? 12.840 1.735 -17.367 1.00 78.38 119 ALA A C 1
ATOM 982 O O . ALA A 1 119 ? 11.889 1.432 -18.088 1.00 78.38 119 ALA A O 1
ATOM 983 N N . VAL A 1 120 ? 14.105 1.457 -17.697 1.00 81.38 120 VAL A N 1
ATOM 984 C CA . VAL A 1 120 ? 14.498 0.760 -18.928 1.00 81.38 120 VAL A CA 1
ATOM 985 C C . VAL A 1 120 ? 14.119 -0.717 -18.838 1.00 81.38 120 VAL A C 1
ATOM 987 O O . VAL A 1 120 ? 13.456 -1.228 -19.738 1.00 81.38 120 VAL A O 1
ATOM 990 N N . GLN A 1 121 ? 14.460 -1.382 -17.732 1.00 82.00 121 GLN A N 1
ATOM 991 C CA . GLN A 1 121 ? 14.109 -2.776 -17.460 1.00 82.00 121 GLN A CA 1
ATOM 992 C C . GLN A 1 121 ? 12.591 -2.988 -17.450 1.00 82.00 121 GLN A C 1
ATOM 994 O O . GLN A 1 121 ? 12.101 -3.992 -17.965 1.00 82.00 121 GLN A O 1
ATOM 999 N N . PHE A 1 122 ? 11.837 -2.035 -16.895 1.00 85.25 122 PHE A N 1
ATOM 1000 C CA . PHE A 1 122 ? 10.378 -2.102 -16.841 1.00 85.25 122 PHE A CA 1
ATOM 1001 C C . PHE A 1 122 ? 9.682 -1.512 -18.084 1.00 85.25 122 PHE A C 1
ATOM 1003 O O . PHE A 1 122 ? 8.459 -1.574 -18.201 1.00 85.25 122 PHE A O 1
ATOM 1010 N N . ASN A 1 123 ? 10.445 -0.959 -19.034 1.00 86.62 123 ASN A N 1
ATOM 1011 C CA . ASN A 1 123 ? 9.951 -0.338 -20.265 1.00 86.62 123 ASN A CA 1
ATOM 1012 C C . ASN A 1 123 ? 8.843 0.711 -20.023 1.00 86.62 123 ASN A C 1
ATOM 1014 O O . ASN A 1 123 ? 7.782 0.696 -20.656 1.00 86.62 123 ASN A O 1
ATOM 1018 N N . ARG A 1 124 ? 9.071 1.621 -19.070 1.00 87.94 124 ARG A N 1
ATOM 1019 C CA . ARG A 1 124 ? 8.138 2.706 -18.732 1.00 87.94 124 ARG A CA 1
ATOM 1020 C C . ARG A 1 124 ? 8.870 4.023 -18.498 1.00 87.94 124 ARG A C 1
ATOM 1022 O O . ARG A 1 124 ? 9.988 4.005 -17.993 1.00 87.94 124 ARG A O 1
ATOM 1029 N N . PRO A 1 125 ? 8.246 5.172 -18.810 1.00 86.69 125 PRO A N 1
ATOM 1030 C CA . PRO A 1 125 ? 8.803 6.467 -18.449 1.00 86.69 125 PRO A CA 1
ATOM 1031 C C . PRO A 1 125 ? 8.920 6.621 -16.932 1.00 86.69 125 PRO A C 1
ATOM 1033 O O . PRO A 1 125 ? 8.209 5.972 -16.158 1.00 86.69 125 PRO A O 1
ATOM 1036 N N . MET A 1 126 ? 9.804 7.521 -16.518 1.00 86.94 126 MET A N 1
ATOM 1037 C CA . MET A 1 126 ? 10.027 7.843 -15.119 1.00 86.94 126 MET A CA 1
ATOM 1038 C C . MET A 1 126 ? 10.274 9.333 -14.950 1.00 86.94 126 MET A C 1
ATOM 1040 O O . MET A 1 126 ? 10.904 9.976 -15.789 1.00 86.94 126 MET A O 1
ATOM 1044 N N . ILE A 1 127 ? 9.752 9.872 -13.857 1.00 85.62 127 ILE A N 1
ATOM 1045 C CA . ILE A 1 127 ? 9.820 11.282 -13.498 1.00 85.62 127 ILE A CA 1
ATOM 1046 C C . ILE A 1 127 ? 10.571 11.390 -12.177 1.00 85.62 127 ILE A C 1
ATOM 1048 O O . ILE A 1 127 ? 10.243 10.685 -11.227 1.00 85.62 127 ILE A O 1
ATOM 1052 N N . ASN A 1 128 ? 11.549 12.291 -12.106 1.00 83.19 128 ASN A N 1
ATOM 1053 C CA . ASN A 1 128 ? 12.167 12.664 -10.838 1.00 83.19 128 ASN A CA 1
ATOM 1054 C C . ASN A 1 128 ? 11.223 13.592 -10.063 1.00 83.19 128 ASN A C 1
ATOM 1056 O O . ASN A 1 128 ? 10.839 14.638 -10.594 1.00 83.19 128 ASN A O 1
ATOM 1060 N N . SER A 1 129 ? 10.866 13.252 -8.823 1.00 82.50 129 SER A N 1
ATOM 1061 C CA . SER A 1 129 ? 10.120 14.170 -7.956 1.00 82.50 129 SER A CA 1
ATOM 1062 C C . SER A 1 129 ? 10.960 15.383 -7.519 1.00 82.50 129 SER A C 1
ATOM 1064 O O . SER A 1 129 ? 10.398 16.434 -7.198 1.00 82.50 129 SER A O 1
ATOM 1066 N N . GLY A 1 130 ? 12.290 15.242 -7.486 1.00 77.12 130 GLY A N 1
ATOM 1067 C CA . GLY A 1 130 ? 13.236 16.184 -6.887 1.00 77.12 130 GLY A CA 1
ATOM 1068 C C . GLY A 1 130 ? 13.103 16.282 -5.364 1.00 77.12 130 GLY A C 1
ATOM 1069 O O . GLY A 1 130 ? 13.525 17.276 -4.774 1.00 77.12 130 GLY A O 1
ATOM 1070 N N . SER A 1 131 ? 12.417 15.333 -4.716 1.00 79.12 131 SER A N 1
ATOM 1071 C CA . SER A 1 131 ? 12.098 15.374 -3.283 1.00 79.12 131 SER A CA 1
ATOM 1072 C C . SER A 1 131 ? 11.724 14.000 -2.736 1.00 79.12 131 SER A C 1
ATOM 1074 O O . SER A 1 131 ? 10.851 13.329 -3.292 1.00 79.12 131 SER A O 1
ATOM 1076 N N . TYR A 1 132 ? 12.318 13.649 -1.594 1.00 82.81 132 TYR A N 1
ATOM 1077 C CA . TYR A 1 132 ? 12.040 12.397 -0.896 1.00 82.81 132 TYR A CA 1
ATOM 1078 C C . TYR A 1 132 ? 10.620 12.322 -0.345 1.00 82.81 132 TYR A C 1
ATOM 1080 O O . TYR A 1 132 ? 10.237 13.121 0.507 1.00 82.81 132 TYR A O 1
ATOM 1088 N N . ILE A 1 133 ? 9.874 11.323 -0.818 1.00 86.00 133 ILE A N 1
ATOM 1089 C CA . ILE A 1 133 ? 8.594 10.886 -0.261 1.00 86.00 133 ILE A CA 1
ATOM 1090 C C . ILE A 1 133 ? 8.634 9.361 -0.194 1.00 86.00 133 ILE A C 1
ATOM 1092 O O . ILE A 1 133 ? 8.684 8.702 -1.229 1.00 86.00 133 ILE A O 1
ATOM 1096 N N . ALA A 1 134 ? 8.621 8.799 1.012 1.00 89.88 134 ALA A N 1
ATOM 1097 C CA . ALA A 1 134 ? 8.523 7.354 1.174 1.00 89.88 134 ALA A CA 1
ATOM 1098 C C . ALA A 1 134 ? 7.178 6.874 0.610 1.00 89.88 134 ALA A C 1
ATOM 1100 O O . ALA A 1 134 ? 6.141 7.462 0.924 1.00 89.88 134 ALA A O 1
ATOM 1101 N N . GLY A 1 135 ? 7.169 5.816 -0.203 1.00 91.25 135 GLY A N 1
ATOM 1102 C CA . GLY A 1 135 ? 5.923 5.308 -0.780 1.00 91.25 135 GLY A CA 1
ATOM 1103 C C . GLY A 1 135 ? 4.914 4.846 0.277 1.00 91.25 135 GLY A C 1
ATOM 1104 O O . GLY A 1 135 ? 3.713 4.958 0.047 1.00 91.25 135 GLY A O 1
ATOM 1105 N N . GLY A 1 136 ? 5.365 4.409 1.459 1.00 94.31 136 GLY A N 1
ATOM 1106 C CA . GLY A 1 136 ? 4.491 4.088 2.590 1.00 94.31 136 GLY A CA 1
ATOM 1107 C C . GLY A 1 136 ? 3.830 5.326 3.198 1.00 94.31 136 GLY A C 1
ATOM 1108 O O . GLY A 1 136 ? 2.756 5.227 3.787 1.00 94.31 136 GLY A O 1
ATOM 1109 N N . ASN A 1 137 ? 4.414 6.511 2.991 1.00 94.81 137 ASN A N 1
ATOM 1110 C CA . ASN A 1 137 ? 3.838 7.792 3.386 1.00 94.81 137 ASN A CA 1
ATOM 1111 C C . ASN A 1 137 ? 2.991 8.460 2.282 1.00 94.81 137 ASN A C 1
ATOM 1113 O O . ASN A 1 137 ? 2.688 9.646 2.362 1.00 94.81 137 ASN A O 1
ATOM 1117 N N . LEU A 1 138 ? 2.577 7.711 1.256 1.00 94.75 138 LEU A N 1
ATOM 1118 C CA . LEU A 1 138 ? 1.616 8.174 0.260 1.00 94.75 138 LEU A CA 1
ATOM 1119 C C . LEU A 1 138 ? 0.539 7.114 0.026 1.00 94.75 138 LEU A C 1
ATOM 1121 O O . LEU A 1 138 ? 0.794 6.051 -0.540 1.00 94.75 138 LEU A O 1
ATOM 1125 N N . MET A 1 139 ? -0.693 7.446 0.399 1.00 97.06 139 MET A N 1
ATOM 1126 C CA . MET A 1 139 ? -1.884 6.662 0.081 1.00 97.06 139 MET A CA 1
ATOM 1127 C C . MET A 1 139 ? -2.819 7.517 -0.766 1.00 97.06 139 MET A C 1
ATOM 1129 O O . MET A 1 139 ? -3.049 8.680 -0.440 1.00 97.06 139 MET A O 1
ATOM 1133 N N . ALA A 1 140 ? -3.364 6.969 -1.847 1.00 96.88 140 ALA A N 1
ATOM 1134 C CA . ALA A 1 140 ? -4.187 7.741 -2.769 1.00 96.88 140 ALA A CA 1
ATOM 1135 C C . ALA A 1 140 ? -5.368 6.943 -3.321 1.00 96.88 140 ALA A C 1
ATOM 1137 O O . ALA A 1 140 ? -5.307 5.720 -3.452 1.00 96.88 140 ALA A O 1
ATOM 1138 N N . ASP A 1 141 ? -6.441 7.657 -3.656 1.00 97.31 141 ASP A N 1
ATOM 1139 C CA . ASP A 1 141 ? -7.610 7.096 -4.329 1.00 97.31 141 ASP A CA 1
ATOM 1140 C C . ASP A 1 141 ? -7.615 7.373 -5.845 1.00 97.31 141 ASP A C 1
ATOM 1142 O O . ASP A 1 141 ? -6.841 8.180 -6.372 1.00 97.31 141 ASP A O 1
ATOM 1146 N N . ARG A 1 142 ? -8.529 6.722 -6.577 1.00 96.00 142 ARG A N 1
ATOM 1147 C CA . ARG A 1 142 ? -8.641 6.887 -8.039 1.00 96.00 142 ARG A CA 1
ATOM 1148 C C . ARG A 1 142 ? -9.142 8.268 -8.463 1.00 96.00 142 ARG A C 1
ATOM 1150 O O . ARG A 1 142 ? -9.104 8.599 -9.650 1.00 96.00 142 ARG A O 1
ATOM 1157 N N . HIS A 1 143 ? -9.663 9.067 -7.537 1.00 95.44 143 HIS A N 1
ATOM 1158 C CA . HIS A 1 143 ? -10.107 10.428 -7.812 1.00 95.44 143 HIS A CA 1
ATOM 1159 C C . HIS A 1 143 ? -8.950 11.427 -7.732 1.00 95.44 143 HIS A C 1
ATOM 1161 O O . HIS A 1 143 ? -9.075 12.523 -8.291 1.00 95.44 143 HIS A O 1
ATOM 1167 N N . GLY A 1 144 ? -7.809 11.018 -7.171 1.00 95.50 144 GLY A N 1
ATOM 1168 C CA . GLY A 1 144 ? -6.621 11.838 -6.968 1.00 95.50 144 GLY A CA 1
ATOM 1169 C C . GLY A 1 144 ? -6.600 12.522 -5.602 1.00 95.50 144 GLY A C 1
ATOM 1170 O O . GLY A 1 144 ? -5.918 13.534 -5.462 1.00 95.50 144 GLY A O 1
ATOM 1171 N N . ASN A 1 145 ? -7.355 12.021 -4.623 1.00 96.38 145 ASN A N 1
ATOM 1172 C CA . ASN A 1 145 ? -7.211 12.437 -3.234 1.00 96.38 145 ASN A CA 1
ATOM 1173 C C . ASN A 1 145 ? -6.021 11.696 -2.622 1.00 96.38 145 ASN A C 1
ATOM 1175 O O . ASN A 1 145 ? -5.971 10.466 -2.674 1.00 96.38 145 ASN A O 1
ATOM 1179 N N . CYS A 1 146 ? -5.074 12.444 -2.067 1.00 96.06 146 CYS A N 1
ATOM 1180 C CA . CYS A 1 146 ? -3.845 11.918 -1.488 1.00 96.06 146 CYS A CA 1
ATOM 1181 C C . CYS A 1 146 ? -3.794 12.167 0.015 1.00 96.06 146 CYS A C 1
ATOM 1183 O O . CYS A 1 146 ? -4.168 13.237 0.499 1.00 96.06 146 CYS A O 1
ATOM 1185 N N . PHE A 1 147 ? -3.279 11.185 0.741 1.00 96.12 147 PHE A N 1
ATOM 1186 C CA . PHE A 1 147 ? -3.136 11.188 2.187 1.00 96.12 147 PHE A CA 1
ATOM 1187 C C . PHE A 1 147 ? -1.682 10.904 2.542 1.00 96.12 147 PHE A C 1
ATOM 1189 O O . PHE A 1 147 ? -1.061 10.005 1.977 1.00 96.12 147 PHE A O 1
ATOM 1196 N N . THR A 1 148 ? -1.162 11.675 3.487 1.00 94.62 148 THR A N 1
ATOM 1197 C CA . THR A 1 148 ? 0.197 11.566 4.031 1.00 94.62 148 THR A CA 1
ATOM 1198 C C . THR A 1 148 ? 0.158 11.954 5.506 1.00 94.62 148 THR A C 1
ATOM 1200 O O . THR A 1 148 ? -0.815 12.567 5.963 1.00 94.62 148 THR A O 1
ATOM 1203 N N . VAL A 1 149 ? 1.209 11.637 6.257 1.00 92.31 149 VAL A N 1
ATOM 1204 C CA . VAL A 1 149 ? 1.464 12.258 7.562 1.00 92.31 149 VAL A CA 1
ATOM 1205 C C . VAL A 1 149 ? 2.731 13.106 7.499 1.00 92.31 149 VAL A C 1
ATOM 1207 O O . VAL A 1 149 ? 3.681 12.737 6.813 1.00 92.31 149 VAL A O 1
ATOM 1210 N N . ASP A 1 150 ? 2.753 14.255 8.172 1.00 86.00 150 ASP A N 1
ATOM 1211 C CA . ASP A 1 150 ? 3.971 15.063 8.340 1.00 86.00 150 ASP A CA 1
ATOM 1212 C C . ASP A 1 150 ? 3.817 16.027 9.529 1.00 86.00 150 ASP A C 1
ATOM 1214 O O . ASP A 1 150 ? 2.712 16.354 9.969 1.00 86.00 150 ASP A O 1
ATOM 1218 N N . LYS A 1 151 ? 4.947 16.518 10.032 1.00 73.50 151 LYS A N 1
ATOM 1219 C CA . LYS A 1 151 ? 5.049 17.667 10.935 1.00 73.50 151 LYS A CA 1
ATOM 1220 C C . LYS A 1 151 ? 5.096 19.007 10.177 1.00 73.50 151 LYS A C 1
ATOM 1222 O O . LYS A 1 151 ? 4.824 20.036 10.793 1.00 73.50 151 LYS A O 1
ATOM 1227 N N . ASN A 1 152 ? 5.422 19.023 8.876 1.00 71.00 152 ASN A N 1
ATOM 1228 C CA . ASN A 1 152 ? 5.522 20.217 8.025 1.00 71.00 152 ASN A CA 1
ATOM 1229 C C . ASN A 1 152 ? 4.752 20.078 6.682 1.00 71.00 152 ASN A C 1
ATOM 1231 O O . ASN A 1 152 ? 5.342 19.786 5.640 1.00 71.00 152 ASN A O 1
ATOM 1235 N N . PRO A 1 153 ? 3.432 20.337 6.671 1.00 72.06 153 PRO A N 1
ATOM 1236 C CA . PRO A 1 153 ? 2.541 19.988 5.557 1.00 72.06 153 PRO A CA 1
ATOM 1237 C C . PRO A 1 153 ? 2.777 20.767 4.251 1.00 72.06 153 PRO A C 1
ATOM 1239 O O . PRO A 1 153 ? 2.606 20.216 3.165 1.00 72.06 153 PRO A O 1
ATOM 1242 N N . ALA A 1 154 ? 3.202 22.033 4.328 1.00 72.44 154 ALA A N 1
ATOM 1243 C CA . ALA A 1 154 ? 3.209 22.938 3.172 1.00 72.44 154 ALA A CA 1
ATOM 1244 C C . ALA A 1 154 ? 4.179 22.519 2.049 1.00 72.44 154 ALA A C 1
ATOM 1246 O O . ALA A 1 154 ? 3.942 22.810 0.878 1.00 72.44 154 ALA A O 1
ATOM 1247 N N . PHE A 1 155 ? 5.282 21.843 2.388 1.00 72.12 155 PHE A N 1
ATOM 1248 C CA . PHE A 1 155 ? 6.252 21.375 1.396 1.00 72.12 155 PHE A CA 1
ATOM 1249 C C . PHE A 1 155 ? 5.721 20.176 0.596 1.00 72.12 155 PHE A C 1
ATOM 1251 O O . PHE A 1 155 ? 5.856 20.142 -0.630 1.00 72.12 155 PHE A O 1
ATOM 1258 N N . LEU A 1 156 ? 5.075 19.223 1.273 1.00 79.00 156 LEU A N 1
ATOM 1259 C CA . LEU A 1 156 ? 4.586 17.996 0.646 1.00 79.00 156 LEU A CA 1
ATOM 1260 C C . LEU A 1 156 ? 3.468 18.254 -0.361 1.00 79.00 156 LEU A C 1
ATOM 1262 O O . LEU A 1 156 ? 3.443 17.618 -1.414 1.00 79.00 156 LEU A O 1
ATOM 1266 N N . GLU A 1 157 ? 2.570 19.198 -0.076 1.00 79.25 157 GLU A N 1
ATOM 1267 C CA . GLU A 1 157 ? 1.424 19.490 -0.944 1.00 79.25 157 GLU A CA 1
ATOM 1268 C C . GLU A 1 157 ? 1.856 19.844 -2.375 1.00 79.25 157 GLU A C 1
ATOM 1270 O O . GLU A 1 157 ? 1.339 19.274 -3.337 1.00 79.25 157 GLU A O 1
ATOM 1275 N N . SER A 1 158 ? 2.867 20.708 -2.515 1.00 80.75 158 SER A N 1
ATOM 1276 C CA . SER A 1 158 ? 3.409 21.128 -3.816 1.00 80.75 158 SER A CA 1
ATOM 1277 C C . SER A 1 158 ? 4.052 19.969 -4.588 1.00 80.75 158 SER A C 1
ATOM 1279 O O . SER A 1 158 ? 3.836 19.816 -5.794 1.00 80.75 158 SER A O 1
ATOM 1281 N N . VAL A 1 159 ? 4.821 19.119 -3.900 1.00 84.75 159 VAL A N 1
ATOM 1282 C CA . VAL A 1 159 ? 5.507 17.971 -4.516 1.00 84.75 159 VAL A CA 1
ATOM 1283 C C . VAL A 1 159 ? 4.496 16.923 -4.990 1.00 84.75 159 VAL A C 1
ATOM 1285 O O . VAL A 1 159 ? 4.609 16.418 -6.112 1.00 84.75 159 VAL A O 1
ATOM 1288 N N . LEU A 1 160 ? 3.497 16.617 -4.160 1.00 89.69 160 LEU A N 1
ATOM 1289 C CA . LEU A 1 160 ? 2.452 15.633 -4.443 1.00 89.69 160 LEU A CA 1
ATOM 1290 C C . LEU A 1 160 ? 1.546 16.070 -5.598 1.00 89.69 160 LEU A C 1
ATOM 1292 O O . LEU A 1 160 ? 1.261 15.283 -6.504 1.00 89.69 160 LEU A O 1
ATOM 1296 N N . GLU A 1 161 ? 1.148 17.339 -5.631 1.00 88.56 161 GLU A N 1
ATOM 1297 C CA . GLU A 1 161 ? 0.360 17.878 -6.738 1.00 88.56 161 GLU A CA 1
ATOM 1298 C C . GLU A 1 161 ? 1.150 17.863 -8.054 1.00 88.56 161 GLU A C 1
ATOM 1300 O O . GLU A 1 161 ? 0.671 17.359 -9.073 1.00 88.56 161 GLU A O 1
ATOM 1305 N N . LYS A 1 162 ? 2.385 18.380 -8.036 1.00 86.88 162 LYS A N 1
ATOM 1306 C CA . LYS A 1 162 ? 3.194 18.561 -9.247 1.00 86.88 162 LYS A CA 1
ATOM 1307 C C . LYS A 1 162 ? 3.647 17.241 -9.868 1.00 86.88 162 LYS A C 1
ATOM 1309 O O . LYS A 1 162 ? 3.600 17.099 -11.090 1.00 86.88 162 LYS A O 1
ATOM 1314 N N . ASN A 1 163 ? 4.129 16.309 -9.048 1.00 87.12 163 ASN A N 1
ATOM 1315 C CA . ASN A 1 163 ? 4.815 15.115 -9.542 1.00 87.12 163 ASN A CA 1
ATOM 1316 C C . ASN A 1 163 ? 3.909 13.882 -9.532 1.00 87.12 163 ASN A C 1
ATOM 1318 O O . ASN A 1 163 ? 3.930 13.113 -10.492 1.00 87.12 163 ASN A O 1
ATOM 1322 N N . TYR A 1 164 ? 3.088 13.722 -8.491 1.00 91.75 164 TYR A N 1
ATOM 1323 C CA . TYR A 1 164 ? 2.260 12.529 -8.288 1.00 91.75 164 TYR A CA 1
ATOM 1324 C C . TYR A 1 164 ? 0.842 12.673 -8.865 1.00 91.75 164 TYR A C 1
ATOM 1326 O O . TYR A 1 164 ? 0.123 11.685 -9.005 1.00 91.75 164 TYR A O 1
ATOM 1334 N N . GLY A 1 165 ? 0.439 13.886 -9.260 1.00 92.12 165 GLY A N 1
ATOM 1335 C CA . GLY A 1 165 ? -0.890 14.153 -9.814 1.00 92.12 165 GLY A CA 1
ATOM 1336 C C . GLY A 1 165 ? -1.991 14.185 -8.753 1.00 92.12 165 GLY A C 1
ATOM 1337 O O . GLY A 1 165 ? -3.162 13.975 -9.072 1.00 92.12 165 GLY A O 1
ATOM 1338 N N . CYS A 1 166 ? -1.635 14.424 -7.489 1.00 93.81 166 CYS A N 1
ATOM 1339 C CA . CYS A 1 166 ? -2.613 14.636 -6.428 1.00 93.81 166 CYS A CA 1
ATOM 1340 C C . CYS A 1 166 ? -3.460 15.875 -6.741 1.00 93.81 166 CYS A C 1
ATOM 1342 O O . CYS A 1 166 ? -2.935 16.952 -7.013 1.00 93.81 166 CYS A O 1
ATOM 1344 N N . LYS A 1 167 ? -4.784 15.722 -6.723 1.00 93.81 167 LYS A N 1
ATOM 1345 C CA . LYS A 1 167 ? -5.741 16.826 -6.893 1.00 93.81 167 LYS A CA 1
ATOM 1346 C C . LYS A 1 167 ? -6.073 17.486 -5.568 1.00 93.81 167 LYS A C 1
ATOM 1348 O O . LYS A 1 167 ? -6.306 18.688 -5.524 1.00 93.81 167 LYS A O 1
ATOM 1353 N N . THR A 1 168 ? -6.126 16.681 -4.514 1.00 93.12 168 THR A N 1
ATOM 1354 C CA . THR A 1 168 ? -6.215 17.146 -3.136 1.00 93.12 168 THR A CA 1
ATOM 1355 C C . THR A 1 168 ? -5.166 16.407 -2.323 1.00 93.12 168 THR A C 1
ATOM 1357 O O . THR A 1 168 ? -4.847 15.250 -2.607 1.00 93.12 168 THR A O 1
ATOM 1360 N N . THR A 1 169 ? -4.636 17.084 -1.314 1.00 93.44 169 THR A N 1
ATOM 1361 C CA . THR A 1 169 ? -3.684 16.506 -0.372 1.00 93.44 169 THR A CA 1
ATOM 1362 C C . THR A 1 169 ? -4.202 16.777 1.027 1.00 93.44 169 THR A C 1
ATOM 1364 O O . THR A 1 169 ? -4.493 17.917 1.376 1.00 93.44 169 THR A O 1
ATOM 1367 N N . THR A 1 170 ? -4.337 15.720 1.820 1.00 94.38 170 THR A N 1
ATOM 1368 C CA . THR A 1 170 ? -4.634 15.803 3.248 1.00 94.38 170 THR A CA 1
ATOM 1369 C C . THR A 1 170 ? -3.406 15.338 4.011 1.00 94.38 170 THR A C 1
ATOM 1371 O O . THR A 1 170 ? -3.027 14.168 3.937 1.00 94.38 170 THR A O 1
ATOM 1374 N N . VAL A 1 171 ? -2.786 16.261 4.744 1.00 93.94 171 VAL A N 1
ATOM 1375 C CA . VAL A 1 171 ? -1.665 15.955 5.634 1.00 93.94 171 VAL A CA 1
ATOM 1376 C C . VAL A 1 171 ? -2.199 15.791 7.051 1.00 93.94 171 VAL A C 1
ATOM 1378 O O . VAL A 1 171 ? -2.630 16.754 7.686 1.00 93.94 171 VAL A O 1
ATOM 1381 N N . PHE A 1 172 ? -2.197 14.560 7.543 1.00 94.31 172 PHE A N 1
ATOM 1382 C CA . PHE A 1 172 ? -2.541 14.257 8.926 1.00 94.31 172 PHE A CA 1
ATOM 1383 C C . PHE A 1 172 ? -1.331 14.465 9.855 1.00 94.31 172 PHE A C 1
ATOM 1385 O O . PHE A 1 172 ? -0.185 14.418 9.399 1.00 94.31 172 PHE A O 1
ATOM 1392 N N . PRO A 1 173 ? -1.546 14.682 11.165 1.00 90.31 173 PRO A N 1
ATOM 1393 C CA . PRO A 1 173 ? -0.441 14.737 12.113 1.00 90.31 173 PRO A CA 1
ATOM 1394 C C . PRO A 1 173 ? 0.278 13.383 12.199 1.00 90.31 173 PRO A C 1
ATOM 1396 O O . PRO A 1 173 ? -0.349 12.324 12.192 1.00 90.31 173 PRO A O 1
ATOM 1399 N N . GLU A 1 174 ? 1.602 13.417 12.338 1.00 89.44 174 GLU A N 1
ATOM 1400 C CA . GLU A 1 174 ? 2.409 12.237 12.658 1.00 89.44 174 GLU A CA 1
ATOM 1401 C C . GLU A 1 174 ? 2.210 11.857 14.140 1.00 89.44 174 GLU A C 1
ATOM 1403 O O . GLU A 1 174 ? 2.559 12.625 15.038 1.00 89.44 174 GLU A O 1
ATOM 1408 N N . LEU A 1 175 ? 1.648 10.673 14.409 1.00 83.69 175 LEU A N 1
ATOM 1409 C CA . LEU A 1 175 ? 1.243 10.234 15.759 1.00 83.69 175 LEU A CA 1
ATOM 1410 C C . LEU A 1 175 ? 2.111 9.092 16.322 1.00 83.69 175 LEU A C 1
ATOM 1412 O O . LEU A 1 175 ? 1.716 8.394 17.257 1.00 83.69 175 LEU A O 1
ATOM 1416 N N . GLY A 1 176 ? 3.305 8.901 15.754 1.00 82.31 176 GLY A N 1
ATOM 1417 C CA . GLY A 1 176 ? 4.251 7.836 16.099 1.00 82.31 176 GLY A CA 1
ATOM 1418 C C . GLY A 1 176 ? 4.185 6.641 15.146 1.00 82.31 176 GLY A C 1
ATOM 1419 O O . GLY A 1 176 ? 3.360 6.620 14.235 1.00 82.31 176 GLY A O 1
ATOM 1420 N N . GLY A 1 177 ? 5.038 5.644 15.387 1.00 87.56 177 GLY A N 1
ATOM 1421 C CA . GLY A 1 177 ? 5.371 4.615 14.397 1.00 87.56 177 GLY A CA 1
ATOM 1422 C C . GLY A 1 177 ? 6.682 4.967 13.696 1.00 87.56 177 GLY A C 1
ATOM 1423 O O . GLY A 1 177 ? 7.573 5.548 14.327 1.00 87.56 177 GLY A O 1
ATOM 1424 N N . ILE A 1 178 ? 6.800 4.620 12.419 1.00 89.38 178 ILE A N 1
ATOM 1425 C CA . ILE A 1 178 ? 7.847 5.164 11.537 1.00 89.38 178 ILE A CA 1
ATOM 1426 C C . ILE A 1 178 ? 7.433 6.497 10.901 1.00 89.38 178 ILE A C 1
ATOM 1428 O O . ILE A 1 178 ? 8.273 7.179 10.321 1.00 89.38 178 ILE A O 1
ATOM 1432 N N . GLY A 1 179 ? 6.172 6.898 11.079 1.00 91.81 179 GLY A N 1
ATOM 1433 C CA . GLY A 1 179 ? 5.646 8.169 10.598 1.00 91.81 179 GLY A CA 1
ATOM 1434 C C . GLY A 1 179 ? 5.159 8.076 9.160 1.00 91.81 179 GLY A C 1
ATOM 1435 O O . GLY A 1 179 ? 5.360 9.011 8.392 1.00 91.81 179 GLY A O 1
ATOM 1436 N N . HIS A 1 180 ? 4.546 6.948 8.793 1.00 94.69 180 HIS A N 1
ATOM 1437 C CA . HIS A 1 180 ? 3.963 6.728 7.473 1.00 94.69 180 HIS A CA 1
ATOM 1438 C C . HIS A 1 180 ? 2.434 6.613 7.553 1.00 94.69 180 HIS A C 1
ATOM 1440 O O . HIS A 1 180 ? 1.869 6.110 8.527 1.00 94.69 180 HIS A O 1
ATOM 1446 N N . ILE A 1 181 ? 1.741 7.086 6.513 1.00 96.50 181 ILE A N 1
ATOM 1447 C CA . ILE A 1 181 ? 0.276 7.019 6.439 1.00 96.50 181 ILE A CA 1
ATOM 1448 C C . ILE A 1 181 ? -0.250 5.579 6.359 1.00 96.50 181 ILE A C 1
ATOM 1450 O O . ILE A 1 181 ? -1.335 5.308 6.871 1.00 96.50 181 ILE A O 1
ATOM 1454 N N . ASP A 1 182 ? 0.509 4.648 5.776 1.00 97.06 182 ASP A N 1
ATOM 1455 C CA . ASP A 1 182 ? 0.139 3.231 5.664 1.00 97.06 182 ASP A CA 1
ATOM 1456 C C . ASP A 1 182 ? 0.090 2.488 7.012 1.00 97.06 182 ASP A C 1
ATOM 1458 O O . ASP A 1 182 ? -0.540 1.436 7.127 1.00 97.06 182 ASP A O 1
ATOM 1462 N N . GLU A 1 183 ? 0.687 3.052 8.066 1.00 95.75 183 GLU A N 1
ATOM 1463 C CA . GLU A 1 183 ? 0.519 2.582 9.442 1.00 95.75 183 GLU A CA 1
ATOM 1464 C C . GLU A 1 183 ? -0.870 2.920 9.987 1.00 95.75 183 GLU A C 1
ATOM 1466 O O . GLU A 1 183 ? -1.323 2.296 10.944 1.00 95.75 183 GLU A O 1
ATOM 1471 N N . ARG A 1 184 ? -1.566 3.893 9.386 1.00 96.31 184 ARG A N 1
ATOM 1472 C CA . ARG A 1 184 ? -2.773 4.504 9.958 1.00 96.31 184 ARG A CA 1
ATOM 1473 C C . ARG A 1 184 ? -4.011 4.410 9.091 1.00 96.31 184 ARG A C 1
ATOM 1475 O O . ARG A 1 184 ? -5.113 4.444 9.630 1.00 96.31 184 ARG A O 1
ATOM 1482 N N . LEU A 1 185 ? -3.854 4.309 7.775 1.00 97.94 185 LEU A N 1
ATOM 1483 C CA . LEU A 1 185 ? -4.942 4.433 6.813 1.00 97.94 185 LEU A CA 1
ATOM 1484 C C . LEU A 1 185 ? -4.784 3.420 5.678 1.00 97.94 185 LEU A C 1
ATOM 1486 O O . LEU A 1 185 ? -3.723 3.310 5.070 1.00 97.94 185 LEU A O 1
ATOM 1490 N N . LYS A 1 186 ? -5.873 2.720 5.350 1.00 98.50 186 LYS A N 1
ATOM 1491 C CA . LYS A 1 186 ? -5.962 1.824 4.191 1.00 98.50 186 LYS A CA 1
ATOM 1492 C C . LYS A 1 186 ? -7.231 2.116 3.400 1.00 98.50 186 LYS A C 1
ATOM 1494 O O . LYS A 1 186 ? -8.334 2.021 3.935 1.00 98.50 186 LYS A O 1
ATOM 1499 N N . ILE A 1 187 ? -7.087 2.449 2.120 1.00 98.38 187 ILE A N 1
ATOM 1500 C CA . ILE A 1 187 ? -8.230 2.673 1.226 1.00 98.38 187 ILE A CA 1
ATOM 1501 C C . ILE A 1 187 ? -8.647 1.334 0.619 1.00 98.38 187 ILE A C 1
ATOM 1503 O O . ILE A 1 187 ? -7.826 0.629 0.033 1.00 98.38 187 ILE A O 1
ATOM 1507 N N . ILE A 1 188 ? -9.922 0.980 0.772 1.00 98.25 188 ILE A N 1
ATOM 1508 C CA . ILE A 1 188 ? -10.478 -0.289 0.284 1.00 98.25 188 ILE A CA 1
ATOM 1509 C C . ILE A 1 188 ? -11.223 -0.095 -1.038 1.00 98.25 188 ILE A C 1
ATOM 1511 O O . ILE A 1 188 ? -11.230 -0.981 -1.890 1.00 98.25 188 ILE A O 1
ATOM 1515 N N . SER A 1 189 ? -11.862 1.061 -1.213 1.00 97.81 189 SER A N 1
ATOM 1516 C CA . SER A 1 189 ? -12.554 1.448 -2.443 1.00 97.81 189 SER A CA 1
ATOM 1517 C C . SER A 1 189 ? -12.705 2.969 -2.517 1.00 97.81 189 SER A C 1
ATOM 1519 O O . SER A 1 189 ? -12.318 3.674 -1.589 1.00 97.81 189 SER A O 1
ATOM 1521 N N . ASP A 1 190 ? -13.375 3.470 -3.559 1.00 96.69 190 ASP A N 1
ATOM 1522 C CA . ASP A 1 190 ? -13.738 4.893 -3.700 1.00 96.69 190 ASP A CA 1
ATOM 1523 C C . ASP A 1 190 ? -14.557 5.443 -2.526 1.00 96.69 190 ASP A C 1
ATOM 1525 O O . ASP A 1 190 ? -14.667 6.654 -2.362 1.00 96.69 190 ASP A O 1
ATOM 1529 N N . THR A 1 191 ? -15.176 4.567 -1.730 1.00 96.81 191 THR A N 1
ATOM 1530 C CA . THR A 1 191 ? -16.117 4.970 -0.677 1.00 96.81 191 THR A CA 1
ATOM 1531 C C . THR A 1 191 ? -15.774 4.435 0.703 1.00 96.81 191 THR A C 1
ATOM 1533 O O . THR A 1 191 ? -16.350 4.913 1.673 1.00 96.81 191 THR A O 1
ATOM 1536 N N . GLU A 1 192 ? -14.861 3.471 0.816 1.00 98.38 192 GLU A N 1
ATOM 1537 C CA . GLU A 1 192 ? -14.590 2.753 2.066 1.00 98.38 192 GLU A CA 1
ATOM 1538 C C . GLU A 1 192 ? -13.114 2.911 2.448 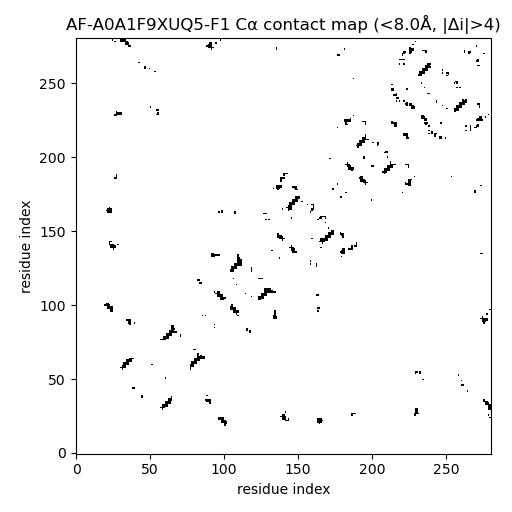1.00 98.38 192 GLU A C 1
ATOM 1540 O O . GLU A 1 192 ? -12.218 2.557 1.674 1.00 98.38 192 GLU A O 1
ATOM 1545 N N . VAL A 1 193 ? -12.868 3.416 3.657 1.00 98.56 193 VAL A N 1
ATOM 1546 C CA . VAL A 1 193 ? -11.527 3.618 4.221 1.00 98.56 193 VAL A CA 1
ATOM 1547 C C . VAL A 1 193 ? -11.456 2.996 5.610 1.00 98.56 193 VAL A C 1
ATOM 1549 O O . VAL A 1 193 ? -12.364 3.146 6.431 1.00 98.56 193 VAL A O 1
ATOM 1552 N N . LEU A 1 194 ? -10.353 2.310 5.881 1.00 98.69 194 LEU A N 1
ATOM 1553 C CA . LEU A 1 194 ? -9.997 1.821 7.203 1.00 98.69 194 LEU A CA 1
ATOM 1554 C C . LEU A 1 194 ? -8.990 2.767 7.835 1.00 98.69 194 LEU A C 1
ATOM 1556 O O . LEU A 1 194 ? -8.038 3.178 7.172 1.00 98.69 194 LEU A O 1
ATOM 1560 N N . VAL A 1 195 ? -9.173 3.071 9.115 1.00 98.31 195 VAL A N 1
ATOM 1561 C CA . VAL A 1 195 ? -8.180 3.807 9.904 1.00 98.31 195 VAL A CA 1
ATOM 1562 C C . VAL A 1 195 ? -7.944 3.126 11.237 1.00 98.31 195 VAL A C 1
ATOM 1564 O O . VAL A 1 195 ? -8.863 2.515 11.764 1.00 98.31 195 VAL A O 1
ATOM 1567 N N . ASP A 1 196 ? -6.755 3.248 11.814 1.00 95.19 196 ASP A N 1
AT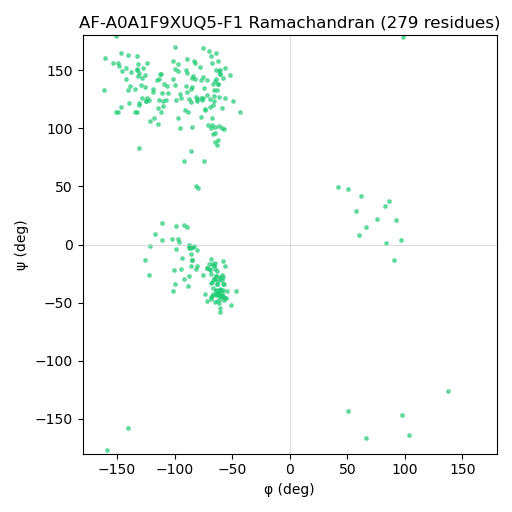OM 1568 C CA . ASP A 1 196 ? -6.495 2.842 13.205 1.00 95.19 196 ASP A CA 1
ATOM 1569 C C . ASP A 1 196 ? -6.526 4.042 14.180 1.00 95.19 196 ASP A C 1
ATOM 1571 O O . ASP A 1 196 ? -6.389 3.875 15.395 1.00 95.19 196 ASP A O 1
ATOM 1575 N N . GLU A 1 197 ? -6.692 5.261 13.654 1.00 95.94 197 GLU A N 1
ATOM 1576 C CA . GLU A 1 197 ? -6.606 6.523 14.381 1.00 95.94 197 GLU A CA 1
ATOM 1577 C C . GLU A 1 197 ? -7.940 7.292 14.341 1.00 95.94 197 GLU A C 1
ATOM 1579 O O . GLU A 1 197 ? -8.319 7.846 13.301 1.00 95.94 197 GLU A O 1
ATOM 1584 N N . PRO A 1 198 ? -8.664 7.379 15.476 1.00 96.69 198 PRO A N 1
ATOM 1585 C CA . PRO A 1 198 ? -9.967 8.034 15.529 1.00 96.69 198 PRO A CA 1
ATOM 1586 C C . PRO A 1 198 ? -9.958 9.507 15.107 1.00 96.69 198 PRO A C 1
ATOM 1588 O O . PRO A 1 198 ? -10.954 9.986 14.559 1.00 96.69 198 PRO A O 1
ATOM 1591 N N . SER A 1 199 ? -8.856 10.233 15.330 1.00 96.25 199 SER A N 1
ATOM 1592 C CA . SER A 1 199 ? -8.764 11.652 14.960 1.00 96.25 199 SER A CA 1
ATOM 1593 C C . SER A 1 199 ? -8.816 11.906 13.447 1.00 96.25 199 SER A C 1
ATOM 1595 O O . SER A 1 199 ? -9.150 13.018 13.039 1.00 96.25 199 SER A O 1
ATOM 1597 N N . PHE A 1 200 ? -8.581 10.894 12.600 1.00 97.12 200 PHE A N 1
ATOM 1598 C CA . PHE A 1 200 ? -8.645 11.038 11.137 1.00 97.12 200 PHE A CA 1
ATOM 1599 C C . PHE A 1 200 ? -10.089 10.965 10.607 1.00 97.12 200 PHE A C 1
ATOM 1601 O O . PHE A 1 200 ? -10.394 11.460 9.519 1.00 97.12 200 PHE A O 1
ATOM 1608 N N . ILE A 1 201 ? -11.003 10.378 11.390 1.00 97.88 201 ILE A N 1
ATOM 1609 C CA . ILE A 1 201 ? -12.380 10.074 10.978 1.00 97.88 201 ILE A CA 1
ATOM 1610 C C . ILE A 1 201 ? -13.159 11.317 10.513 1.00 97.88 201 ILE A C 1
ATOM 1612 O O . ILE A 1 201 ? -13.797 11.228 9.461 1.00 97.88 201 ILE A O 1
ATOM 1616 N N . PRO A 1 202 ? -13.163 12.462 11.232 1.00 98.12 202 PRO A N 1
ATOM 1617 C CA . PRO A 1 202 ? -13.967 13.614 10.825 1.00 98.12 202 PRO A CA 1
ATOM 1618 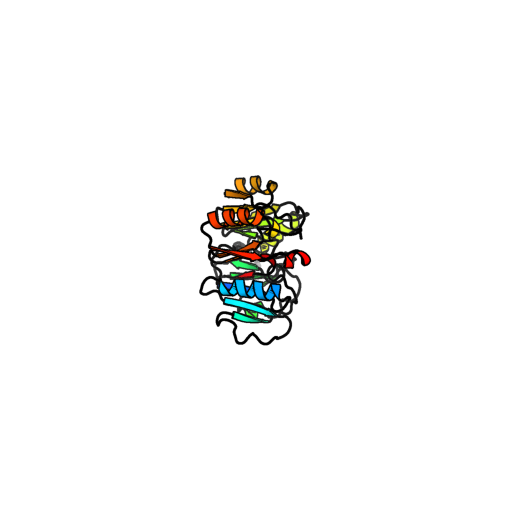C C . PRO A 1 202 ? -13.571 14.159 9.450 1.00 98.12 202 PRO A C 1
ATOM 1620 O O . PRO A 1 202 ? -14.445 14.444 8.635 1.00 98.12 202 PRO A O 1
ATOM 1623 N N . ALA A 1 203 ? -12.267 14.251 9.169 1.00 97.12 203 ALA A N 1
ATOM 1624 C CA . ALA A 1 203 ? -11.763 14.743 7.889 1.00 97.12 203 ALA A CA 1
ATOM 1625 C C . ALA A 1 203 ? -12.190 13.826 6.734 1.00 97.12 203 ALA A C 1
ATOM 1627 O O . ALA A 1 203 ? -12.781 14.290 5.762 1.00 97.12 203 ALA A O 1
ATOM 1628 N N . LEU A 1 204 ? -11.989 12.514 6.881 1.00 98.25 204 LEU A N 1
ATOM 1629 C CA . LEU A 1 204 ? -12.356 11.531 5.859 1.00 98.25 204 LEU A CA 1
ATOM 1630 C C . LEU A 1 204 ? -13.875 11.472 5.623 1.00 98.25 204 LEU A C 1
ATOM 1632 O O . LEU A 1 204 ? -14.323 11.416 4.480 1.00 98.25 204 LEU A O 1
ATOM 1636 N N . LYS A 1 205 ? -14.692 11.558 6.680 1.00 98.31 205 LYS A N 1
ATOM 1637 C CA . LYS A 1 205 ? -16.155 11.630 6.529 1.00 98.31 205 LYS A CA 1
ATOM 1638 C C . LYS A 1 205 ? -16.602 12.897 5.803 1.00 98.31 205 LYS A C 1
ATOM 1640 O O . LYS A 1 205 ? -17.494 12.819 4.963 1.00 98.31 205 LYS A O 1
ATOM 1645 N N . ASN A 1 206 ? -15.972 14.041 6.077 1.00 97.69 206 ASN A N 1
ATOM 1646 C CA . ASN A 1 206 ? -16.256 15.292 5.367 1.00 97.69 206 ASN A CA 1
ATOM 1647 C C . ASN A 1 206 ? -15.896 15.214 3.875 1.00 97.69 206 ASN A C 1
ATOM 1649 O O . ASN A 1 206 ? -16.521 15.892 3.064 1.00 97.69 206 ASN A O 1
ATOM 1653 N N . MET A 1 207 ? -14.932 14.365 3.509 1.00 96.56 207 MET A N 1
ATOM 1654 C CA . MET A 1 207 ? -14.585 14.060 2.116 1.00 96.56 207 MET A CA 1
ATOM 1655 C C . MET A 1 207 ? -15.525 13.032 1.462 1.00 96.56 207 MET A C 1
ATOM 1657 O O . MET A 1 207 ? -15.406 12.777 0.268 1.00 96.56 207 MET A O 1
ATOM 1661 N N . GLY A 1 208 ? -16.475 12.461 2.212 1.00 97.62 208 GLY A N 1
ATOM 1662 C CA . GLY A 1 208 ? -17.480 11.526 1.702 1.00 97.62 208 GLY A CA 1
ATOM 1663 C C . GLY A 1 208 ? -17.151 10.044 1.889 1.00 97.62 208 GLY A C 1
ATOM 1664 O O . GLY A 1 208 ? -17.934 9.201 1.450 1.00 97.62 208 GLY A O 1
ATOM 1665 N N . TYR A 1 209 ? -16.048 9.698 2.561 1.00 98.50 209 TYR A N 1
ATOM 1666 C CA . TYR A 1 209 ? -15.740 8.300 2.858 1.00 98.50 209 TYR A CA 1
ATOM 1667 C C . TYR A 1 209 ? -16.607 7.762 3.995 1.00 98.50 209 TYR A C 1
ATOM 1669 O O . TYR A 1 209 ? -16.860 8.420 5.011 1.00 98.50 209 TYR A O 1
ATOM 1677 N N . LYS A 1 210 ? -16.981 6.494 3.874 1.00 98.62 210 LYS A N 1
ATOM 1678 C CA . LYS A 1 210 ? -17.355 5.660 5.007 1.00 98.62 210 LYS A CA 1
ATOM 1679 C C . LYS A 1 210 ? -16.073 5.155 5.651 1.00 98.62 210 LYS A C 1
ATOM 1681 O O . LYS A 1 210 ? -15.216 4.556 5.005 1.00 98.62 210 LYS A O 1
ATOM 1686 N N . VAL A 1 211 ? -15.938 5.448 6.937 1.00 98.69 211 VAL A N 1
ATOM 1687 C CA . VAL A 1 211 ? -14.712 5.190 7.689 1.00 98.69 211 VAL A CA 1
ATOM 1688 C C . VAL A 1 211 ? -14.987 4.126 8.735 1.00 98.69 211 VAL A C 1
ATOM 1690 O O . VAL A 1 211 ? -15.877 4.308 9.571 1.00 98.69 211 VAL A O 1
ATOM 1693 N N . THR A 1 212 ? -14.212 3.046 8.701 1.00 98.69 212 THR A N 1
ATOM 1694 C CA . THR A 1 212 ? -14.255 1.971 9.698 1.00 98.69 212 THR A CA 1
ATOM 1695 C C . THR A 1 212 ? -12.975 1.989 10.524 1.00 98.69 212 THR A C 1
ATOM 1697 O O . THR A 1 212 ? -11.876 2.049 9.975 1.00 98.69 212 THR A O 1
ATOM 1700 N N . LEU A 1 213 ? -13.117 1.955 11.848 1.00 98.56 213 LEU A N 1
ATOM 1701 C CA . LEU A 1 213 ? -11.980 1.915 12.763 1.00 98.56 213 LEU A CA 1
ATOM 1702 C C . LEU A 1 213 ? -11.469 0.473 12.885 1.00 98.56 213 LEU A C 1
ATOM 1704 O O . LEU A 1 213 ? -12.245 -0.431 13.189 1.00 98.56 213 LEU A O 1
ATOM 1708 N N . LEU A 1 214 ? -10.176 0.271 12.660 1.00 98.31 214 LEU A N 1
ATOM 1709 C CA . LEU A 1 214 ? -9.460 -0.961 12.957 1.00 98.31 214 LEU A CA 1
ATOM 1710 C C . LEU A 1 214 ? -9.033 -0.974 14.432 1.00 98.31 214 LEU A C 1
ATOM 1712 O O . LEU A 1 214 ? -8.664 0.076 14.969 1.00 98.31 214 LEU A O 1
ATOM 1716 N N . PRO A 1 215 ? -9.026 -2.147 15.094 1.00 97.69 215 PRO A N 1
ATOM 1717 C CA . PRO A 1 215 ? -8.363 -2.273 16.384 1.00 97.69 215 PRO A CA 1
ATOM 1718 C C . PRO A 1 215 ? -6.855 -2.032 16.218 1.00 97.69 215 PRO A C 1
ATOM 1720 O O . PRO A 1 215 ? -6.320 -2.098 15.111 1.00 97.69 215 PRO A O 1
ATOM 1723 N N . ARG A 1 216 ? -6.144 -1.795 17.322 1.00 94.69 216 ARG A N 1
ATOM 1724 C CA . ARG A 1 216 ? -4.675 -1.801 17.330 1.00 94.69 216 ARG A CA 1
ATOM 1725 C C . ARG A 1 216 ? -4.168 -3.055 18.035 1.00 94.69 216 ARG A C 1
ATOM 1727 O O . ARG A 1 216 ? -4.716 -3.399 19.088 1.00 94.69 216 ARG A O 1
ATOM 1734 N N . PRO A 1 217 ? -3.145 -3.733 17.495 1.00 95.62 217 PRO A N 1
ATOM 1735 C CA . PRO A 1 217 ? -2.434 -4.741 18.262 1.00 95.62 217 PRO A CA 1
ATOM 1736 C C . PRO A 1 217 ? -1.663 -4.082 19.418 1.00 95.62 217 PRO A C 1
ATOM 1738 O O . PRO A 1 217 ? -1.344 -2.893 19.386 1.00 95.62 217 PRO A O 1
ATOM 1741 N N . GLN A 1 218 ? -1.385 -4.864 20.455 1.00 94.81 218 GLN A N 1
ATOM 1742 C CA . GLN A 1 218 ? -0.507 -4.502 21.567 1.00 94.81 218 GLN A CA 1
ATOM 1743 C C . GLN A 1 218 ? 0.965 -4.570 21.155 1.00 94.81 218 GLN A C 1
ATOM 1745 O O . GLN A 1 218 ? 1.803 -3.866 21.721 1.00 94.81 218 GLN A O 1
ATOM 1750 N N . ALA A 1 219 ? 1.277 -5.405 20.164 1.00 92.62 219 ALA A N 1
ATOM 1751 C CA . ALA A 1 219 ? 2.573 -5.493 19.528 1.00 92.62 219 ALA A CA 1
ATOM 1752 C C . ALA A 1 219 ? 3.087 -4.097 19.118 1.00 92.62 219 ALA A C 1
ATOM 1754 O O . ALA A 1 219 ? 2.417 -3.388 18.358 1.00 92.62 219 ALA A O 1
ATOM 1755 N N . PRO A 1 220 ? 4.284 -3.683 19.576 1.00 91.19 220 PRO A N 1
ATOM 1756 C CA . PRO A 1 220 ? 4.846 -2.394 19.192 1.00 91.19 220 PRO A CA 1
ATOM 1757 C C . PRO A 1 220 ? 5.069 -2.366 17.677 1.00 91.19 220 PRO A C 1
ATOM 1759 O O . PRO A 1 220 ? 5.530 -3.351 17.111 1.00 91.19 220 PRO A O 1
ATOM 1762 N N . TYR A 1 221 ? 4.741 -1.251 17.021 1.00 90.81 221 TYR A N 1
ATOM 1763 C CA . TYR A 1 221 ? 4.758 -1.119 15.552 1.00 90.81 221 TYR A CA 1
ATOM 1764 C C . TYR A 1 221 ? 3.825 -2.084 14.792 1.00 90.81 221 TYR A C 1
ATOM 1766 O O . TYR A 1 221 ? 3.875 -2.135 13.566 1.00 90.81 221 TYR A O 1
ATOM 1774 N N . GLY A 1 222 ? 2.960 -2.836 15.482 1.00 94.12 222 GLY A N 1
ATOM 1775 C CA . GLY A 1 222 ? 1.935 -3.642 14.833 1.00 94.12 222 GLY A CA 1
ATOM 1776 C C . GLY A 1 222 ? 0.794 -2.769 14.304 1.00 94.12 222 GLY A C 1
ATOM 1777 O O . GLY A 1 222 ? 0.294 -1.888 15.005 1.00 94.12 222 GLY A O 1
ATOM 1778 N N . ASN A 1 223 ? 0.361 -3.018 13.071 1.00 95.38 223 ASN A N 1
ATOM 1779 C CA . ASN A 1 223 ? -0.645 -2.218 12.379 1.00 95.38 223 ASN A CA 1
ATOM 1780 C C . ASN A 1 223 ? -1.434 -3.067 11.365 1.00 95.38 223 ASN A C 1
ATOM 1782 O O . ASN A 1 223 ? -0.921 -3.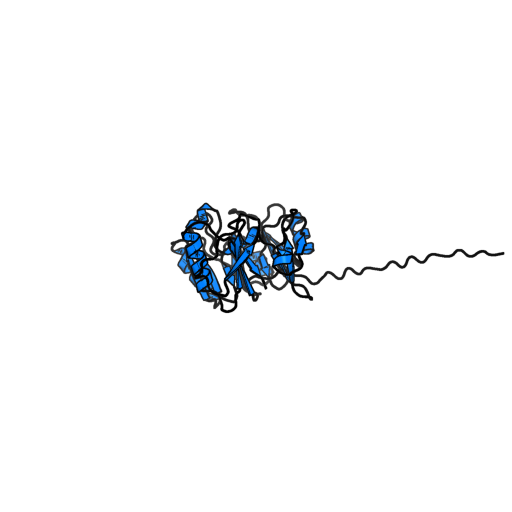523 10.349 1.00 95.38 223 ASN A O 1
ATOM 1786 N N . TYR A 1 224 ? -2.736 -3.257 11.603 1.00 98.25 224 TYR A N 1
ATOM 1787 C CA . TYR A 1 224 ? -3.593 -4.027 10.686 1.00 98.25 224 TYR A CA 1
ATOM 1788 C C . TYR A 1 224 ? -3.890 -3.304 9.365 1.00 98.25 224 TYR A C 1
ATOM 1790 O O . TYR A 1 224 ? -4.270 -3.941 8.384 1.00 98.25 224 TYR A O 1
ATOM 1798 N N . SER A 1 225 ? -3.736 -1.981 9.331 1.00 97.69 225 SER A N 1
ATOM 1799 C CA . SER A 1 225 ? -3.816 -1.119 8.140 1.00 97.69 225 SER A CA 1
ATOM 1800 C C . SER A 1 225 ? -2.697 -1.399 7.132 1.00 97.69 225 SER A C 1
ATOM 1802 O O . SER A 1 225 ? -2.930 -1.280 5.932 1.00 97.69 225 SER A O 1
ATOM 1804 N N . ASN A 1 226 ? -1.528 -1.852 7.594 1.00 97.88 226 ASN A N 1
ATOM 1805 C CA . ASN A 1 226 ? -0.322 -2.077 6.793 1.00 97.88 226 ASN A CA 1
ATOM 1806 C C . ASN A 1 226 ? -0.382 -3.434 6.053 1.00 97.88 226 ASN A C 1
ATOM 1808 O O . ASN A 1 226 ? 0.501 -4.294 6.123 1.00 97.88 226 ASN A O 1
ATOM 1812 N N . SER A 1 227 ? -1.501 -3.640 5.361 1.00 98.50 227 SER A N 1
ATOM 1813 C CA . SER A 1 227 ? -1.839 -4.821 4.578 1.00 98.50 227 SER A CA 1
ATOM 1814 C C . SER A 1 227 ? -1.577 -4.601 3.087 1.00 98.50 227 SER A C 1
ATOM 1816 O O . SER A 1 227 ? -1.695 -3.488 2.565 1.00 98.50 227 SER A O 1
ATOM 1818 N N . LEU A 1 228 ? -1.273 -5.678 2.364 1.00 98.75 228 LEU A N 1
ATOM 1819 C CA . LEU A 1 228 ? -1.266 -5.662 0.900 1.00 98.75 228 LEU A CA 1
ATOM 1820 C C . LEU A 1 228 ? -2.686 -5.944 0.400 1.00 98.75 228 LEU A C 1
ATOM 1822 O O . LEU A 1 228 ? -3.240 -6.996 0.707 1.00 98.75 228 LEU A O 1
ATOM 1826 N N . LEU A 1 229 ? -3.244 -5.033 -0.397 1.00 98.69 229 LEU A N 1
ATOM 1827 C CA . LEU A 1 229 ? -4.471 -5.248 -1.167 1.00 98.69 229 LEU A CA 1
ATOM 1828 C C . LEU A 1 229 ? -4.078 -5.376 -2.639 1.00 98.69 229 LEU A C 1
ATOM 1830 O O . LEU A 1 229 ? -3.413 -4.492 -3.167 1.00 98.69 229 LEU A O 1
ATOM 1834 N N . ILE A 1 230 ? -4.462 -6.475 -3.284 1.00 98.56 230 ILE A N 1
ATOM 1835 C CA . ILE A 1 230 ? -4.193 -6.708 -4.704 1.00 98.56 230 ILE A CA 1
ATOM 1836 C C . ILE A 1 230 ? -5.338 -7.502 -5.337 1.00 98.56 230 ILE A C 1
ATOM 1838 O O . ILE A 1 230 ? -5.645 -8.619 -4.924 1.00 98.56 230 ILE A O 1
ATOM 1842 N N . ASN A 1 231 ? -6.010 -6.897 -6.321 1.00 98.19 231 ASN A N 1
ATOM 1843 C CA . ASN A 1 231 ? -7.137 -7.461 -7.082 1.00 98.19 231 ASN A CA 1
ATOM 1844 C C . ASN A 1 231 ? -8.159 -8.238 -6.220 1.00 98.19 231 ASN A C 1
ATOM 1846 O O . ASN A 1 231 ? -8.520 -9.372 -6.534 1.00 98.19 231 ASN A O 1
ATOM 1850 N N . GLY A 1 232 ? -8.617 -7.634 -5.117 1.00 97.19 232 GLY A N 1
ATOM 1851 C CA . GLY A 1 232 ? -9.642 -8.206 -4.229 1.00 97.19 232 GLY A CA 1
ATOM 1852 C C . GLY A 1 232 ? -9.133 -9.203 -3.177 1.00 97.19 232 GLY A C 1
ATOM 1853 O O . GLY A 1 232 ? -9.932 -9.726 -2.395 1.00 97.19 232 GLY A O 1
ATOM 1854 N N . VAL A 1 233 ? -7.823 -9.456 -3.122 1.00 98.69 233 VAL A N 1
ATOM 1855 C CA . VAL A 1 233 ? -7.175 -10.261 -2.077 1.00 98.69 233 VAL A CA 1
ATOM 1856 C C . VAL A 1 233 ? -6.425 -9.339 -1.123 1.00 98.69 233 VAL A C 1
ATOM 1858 O O . VAL A 1 233 ? -5.655 -8.487 -1.559 1.00 98.69 233 VAL A O 1
ATOM 1861 N N . VAL A 1 234 ? -6.643 -9.522 0.178 1.00 98.69 234 VAL A N 1
ATOM 1862 C CA . VAL A 1 234 ? -5.917 -8.821 1.239 1.00 98.69 234 VAL A CA 1
ATOM 1863 C C . VAL A 1 234 ? -5.002 -9.791 1.962 1.00 98.69 234 VAL A C 1
ATOM 1865 O O . VAL A 1 234 ? -5.468 -10.774 2.536 1.00 98.69 234 VAL A O 1
ATOM 1868 N N . PHE A 1 235 ? -3.717 -9.471 2.005 1.00 98.81 235 PHE A N 1
ATOM 1869 C CA . PHE A 1 235 ? -2.748 -10.112 2.883 1.00 98.81 235 PHE A CA 1
ATOM 1870 C C . PHE A 1 235 ? -2.615 -9.263 4.139 1.00 98.81 235 PHE A C 1
ATOM 1872 O O . PHE A 1 235 ? -1.982 -8.205 4.128 1.00 98.81 235 PHE A O 1
ATOM 1879 N N . MET A 1 236 ? -3.289 -9.701 5.198 1.00 98.62 236 MET A N 1
ATOM 1880 C CA . MET A 1 236 ? -3.412 -8.943 6.438 1.00 98.62 236 MET A CA 1
ATOM 1881 C C . MET A 1 236 ? -2.338 -9.392 7.434 1.00 98.62 236 MET A C 1
ATOM 1883 O O . MET A 1 236 ? -2.228 -10.603 7.673 1.00 98.62 236 MET A O 1
ATOM 1887 N N . PRO A 1 237 ? -1.561 -8.467 8.029 1.00 98.31 237 PRO A N 1
ATOM 1888 C CA . PRO A 1 237 ? -0.631 -8.835 9.083 1.00 98.31 237 PRO A CA 1
ATOM 1889 C C . PRO A 1 237 ? -1.416 -9.290 10.314 1.00 98.31 237 PRO A C 1
ATOM 1891 O O . PRO A 1 237 ? -2.431 -8.692 10.659 1.00 98.31 237 PRO A O 1
ATOM 1894 N N . VAL A 1 238 ? -0.960 -10.362 10.953 1.00 98.50 238 VAL A N 1
ATOM 1895 C CA . VAL A 1 238 ? -1.459 -10.816 12.259 1.00 98.50 238 VAL A CA 1
ATOM 1896 C C . VAL A 1 238 ? -0.295 -10.990 13.221 1.00 98.50 238 VAL A C 1
ATOM 1898 O O . VAL A 1 238 ? 0.827 -11.274 12.782 1.00 98.50 238 VAL A O 1
ATOM 1901 N N . TYR A 1 239 ? -0.563 -10.824 14.514 1.00 97.88 239 TYR A N 1
ATOM 1902 C CA . TYR A 1 239 ? 0.479 -10.738 15.542 1.00 97.88 239 TYR A CA 1
ATOM 1903 C C . TYR A 1 239 ? 0.375 -11.809 16.636 1.00 97.88 239 TYR A C 1
ATOM 1905 O O . TYR A 1 239 ? 1.249 -11.891 17.500 1.00 97.88 239 TYR A O 1
ATOM 1913 N N . GLY A 1 240 ? -0.635 -12.683 16.564 1.00 97.38 240 GLY A N 1
ATOM 1914 C CA . GLY A 1 240 ? -0.890 -13.719 17.566 1.00 97.38 240 GLY A CA 1
ATOM 1915 C C . GLY A 1 240 ? -1.673 -13.182 18.762 1.00 97.38 240 GLY A C 1
ATOM 1916 O O . GLY A 1 240 ? -1.455 -13.619 19.891 1.00 97.38 240 GLY A O 1
ATOM 1917 N N . GLU A 1 241 ? -2.562 -12.221 18.522 1.00 97.00 241 GLU A N 1
ATOM 1918 C CA . GLU A 1 241 ? -3.286 -11.475 19.546 1.00 97.00 241 GLU A CA 1
ATOM 1919 C C . GLU A 1 241 ? -4.808 -11.565 19.369 1.00 97.00 241 GLU A C 1
ATOM 1921 O O . GLU A 1 241 ? -5.297 -11.723 18.252 1.00 97.00 241 GLU A O 1
ATOM 1926 N N . PRO A 1 242 ? -5.608 -11.377 20.439 1.00 96.75 242 PRO A N 1
ATOM 1927 C CA . PRO A 1 242 ? -7.070 -11.392 20.328 1.00 96.75 242 PRO A CA 1
ATOM 1928 C C . PRO A 1 242 ? -7.648 -10.361 19.344 1.00 96.75 242 PRO A C 1
ATOM 1930 O O . PRO A 1 242 ? -8.716 -10.588 18.776 1.00 96.75 242 PRO A O 1
ATOM 1933 N N . SER A 1 243 ? -6.958 -9.235 19.134 1.00 98.06 243 SER A N 1
ATOM 1934 C CA . SER A 1 243 ? -7.381 -8.189 18.195 1.00 98.06 243 SER A CA 1
ATOM 1935 C C . SER A 1 243 ? -7.265 -8.613 16.722 1.00 98.06 243 SER A C 1
ATOM 1937 O O . SER A 1 243 ? -7.934 -8.009 15.879 1.00 98.06 243 SER A O 1
ATOM 1939 N N . ASP A 1 244 ? -6.510 -9.680 16.412 1.00 98.62 244 ASP A N 1
ATOM 1940 C CA . ASP A 1 244 ? -6.373 -10.226 15.054 1.00 98.62 244 ASP A CA 1
ATOM 1941 C C . ASP A 1 244 ? -7.749 -10.626 14.491 1.00 98.62 244 ASP A C 1
ATOM 1943 O O . ASP A 1 244 ? -8.091 -10.300 13.353 1.00 98.62 244 ASP A O 1
ATOM 1947 N N . GLU A 1 245 ? -8.582 -11.292 15.298 1.00 98.38 245 GLU A N 1
ATOM 1948 C CA . GLU A 1 245 ? -9.900 -11.781 14.868 1.00 98.38 245 GLU A CA 1
ATOM 1949 C C . GLU A 1 245 ? -10.894 -10.648 14.593 1.00 98.38 245 GLU A C 1
ATOM 1951 O O . GLU A 1 245 ? -11.748 -10.744 13.706 1.00 98.38 245 GLU A O 1
ATOM 1956 N N . GLU A 1 246 ? -10.790 -9.545 15.332 1.00 98.44 246 GLU A N 1
ATOM 1957 C CA . GLU A 1 246 ? -11.588 -8.354 15.060 1.00 98.44 246 GLU A CA 1
ATOM 1958 C C . GLU A 1 246 ? -11.16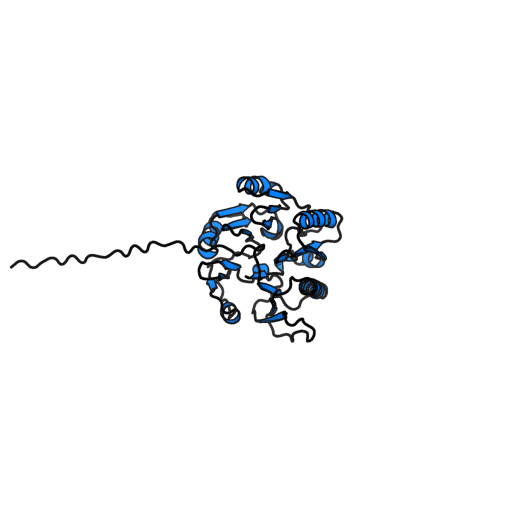8 -7.693 13.745 1.00 98.44 246 GLU A C 1
ATOM 1960 O O . GLU A 1 246 ? -12.030 -7.436 12.900 1.00 98.44 246 GLU A O 1
ATOM 1965 N N . ALA A 1 247 ? -9.865 -7.505 13.521 1.00 98.56 247 ALA A N 1
ATOM 1966 C CA . ALA A 1 247 ? -9.352 -6.970 12.263 1.00 98.56 247 ALA A CA 1
ATOM 1967 C C . ALA A 1 247 ? -9.735 -7.859 11.067 1.00 98.56 247 ALA A C 1
ATOM 1969 O O . ALA A 1 247 ? -10.241 -7.359 10.059 1.00 98.56 247 ALA A O 1
ATOM 1970 N N . LEU A 1 248 ? -9.604 -9.186 11.197 1.00 98.62 248 LEU A N 1
ATOM 1971 C CA . LEU A 1 248 ? -10.012 -10.143 10.165 1.00 98.62 248 LEU A CA 1
ATOM 1972 C C . LEU A 1 248 ? -11.498 -10.023 9.818 1.00 98.62 248 LEU A C 1
ATOM 1974 O O . LEU A 1 248 ? -11.851 -10.036 8.636 1.00 98.62 248 LEU A O 1
ATOM 1978 N N . ARG A 1 249 ? -12.382 -9.905 10.819 1.00 98.50 249 ARG A N 1
ATOM 1979 C CA . ARG A 1 249 ? -13.821 -9.697 10.576 1.00 98.50 249 ARG A CA 1
ATOM 1980 C C . ARG A 1 249 ? -14.088 -8.398 9.826 1.00 98.50 249 ARG A C 1
ATOM 1982 O O . ARG A 1 249 ? -14.908 -8.411 8.909 1.00 98.50 249 ARG A O 1
ATOM 1989 N N . ILE A 1 250 ? -13.400 -7.313 10.181 1.00 98.69 250 ILE A N 1
ATOM 1990 C CA . ILE A 1 250 ? -13.542 -6.019 9.504 1.00 98.69 250 ILE A CA 1
ATOM 1991 C C . ILE A 1 250 ? -13.155 -6.159 8.032 1.00 98.69 250 ILE A C 1
ATOM 1993 O O . ILE A 1 250 ? -13.990 -5.897 7.172 1.00 98.69 250 ILE A O 1
ATOM 1997 N N . TYR A 1 251 ? -11.961 -6.663 7.711 1.00 98.50 251 TYR A N 1
ATOM 1998 C CA . TYR A 1 251 ? -11.554 -6.849 6.312 1.00 98.50 251 TYR A CA 1
ATOM 1999 C C . TYR A 1 251 ? -12.501 -7.770 5.522 1.00 98.50 251 TYR A C 1
ATOM 2001 O O . TYR A 1 251 ? -12.858 -7.460 4.385 1.00 98.50 251 TYR A O 1
ATOM 2009 N N . ARG A 1 252 ? -12.968 -8.876 6.122 1.00 98.06 252 ARG A N 1
ATOM 2010 C CA . ARG A 1 252 ? -13.920 -9.808 5.482 1.00 98.06 252 ARG A CA 1
ATOM 2011 C C . ARG A 1 252 ? -15.279 -9.161 5.189 1.00 98.06 252 ARG A C 1
ATOM 2013 O O . ARG A 1 252 ? -15.950 -9.579 4.248 1.00 98.06 252 ARG A O 1
ATOM 2020 N N . SER A 1 253 ? -15.677 -8.138 5.948 1.00 98.25 253 SER A N 1
ATOM 2021 C CA . SER A 1 253 ? -16.949 -7.429 5.742 1.00 98.25 253 SER A CA 1
ATOM 2022 C C . SER A 1 253 ? -17.009 -6.657 4.416 1.00 98.25 253 SER A C 1
ATOM 2024 O O . SER A 1 253 ? -18.099 -6.408 3.909 1.00 98.25 253 SER A O 1
ATOM 2026 N N . PHE A 1 254 ? -15.855 -6.377 3.796 1.00 97.44 254 PHE A N 1
ATOM 2027 C CA . PHE A 1 254 ? -15.749 -5.728 2.483 1.00 97.44 254 PHE A CA 1
ATOM 2028 C C . PHE A 1 254 ? -15.754 -6.718 1.309 1.00 97.44 254 PHE A C 1
ATOM 2030 O O . PHE A 1 254 ? -15.387 -6.352 0.195 1.00 97.44 254 PHE A O 1
ATOM 2037 N N . ASN A 1 255 ? -16.150 -7.978 1.540 1.00 95.06 255 ASN A N 1
ATOM 2038 C CA . ASN A 1 255 ? -16.187 -9.035 0.523 1.00 95.06 255 ASN A CA 1
ATOM 2039 C C . ASN A 1 255 ? -14.818 -9.301 -0.146 1.00 95.06 255 ASN A C 1
ATOM 2041 O O . ASN A 1 255 ? -14.739 -9.706 -1.305 1.00 95.06 255 ASN A O 1
ATOM 2045 N N . LEU A 1 256 ? -13.733 -9.060 0.594 1.00 96.00 256 LEU A N 1
ATOM 2046 C CA . LEU A 1 256 ? -12.360 -9.333 0.173 1.00 96.00 256 LEU A CA 1
ATOM 2047 C C . LEU A 1 256 ? -11.965 -10.762 0.561 1.00 96.00 256 LEU A C 1
ATOM 2049 O O . LEU A 1 256 ? -12.360 -11.266 1.617 1.00 96.00 256 LEU A O 1
ATOM 2053 N N . LYS A 1 257 ? -11.111 -11.407 -0.241 1.00 98.06 257 LYS A N 1
ATOM 2054 C CA . LYS A 1 257 ? -10.445 -12.648 0.183 1.00 98.06 257 LYS A CA 1
ATOM 2055 C C . LYS A 1 257 ? -9.317 -12.280 1.144 1.00 98.06 257 LYS A C 1
ATOM 2057 O O . LYS A 1 257 ? -8.309 -11.728 0.718 1.00 98.06 257 LYS A O 1
ATOM 2062 N N . VAL A 1 258 ? -9.466 -12.601 2.426 1.00 98.62 258 VAL A N 1
ATOM 2063 C CA . VAL A 1 258 ? -8.476 -12.239 3.454 1.00 98.62 258 VAL A CA 1
ATOM 2064 C C . VAL A 1 258 ? -7.556 -13.416 3.773 1.00 98.62 258 VAL A C 1
ATOM 2066 O O . VAL A 1 258 ? -8.023 -14.487 4.162 1.00 98.62 258 VAL A O 1
ATOM 2069 N N . VAL A 1 259 ? -6.248 -13.198 3.647 1.00 98.75 259 VAL A N 1
ATOM 2070 C CA . VAL A 1 259 ? -5.172 -14.149 3.944 1.00 98.75 259 VAL A CA 1
ATOM 2071 C C . VAL A 1 259 ? -4.362 -13.618 5.138 1.00 98.75 259 VAL A C 1
ATOM 2073 O O . VAL A 1 259 ? -3.573 -12.689 4.964 1.00 98.75 259 VAL A O 1
ATOM 2076 N N . PRO A 1 260 ? -4.534 -14.169 6.355 1.00 98.50 260 PRO A N 1
ATOM 2077 C CA . PRO A 1 260 ? -3.732 -13.772 7.512 1.00 98.50 260 PRO A CA 1
ATOM 2078 C C . PRO A 1 260 ? -2.293 -14.285 7.401 1.00 98.50 260 PRO A C 1
ATOM 2080 O O . PRO A 1 260 ? -2.068 -15.492 7.216 1.00 98.50 260 PRO A O 1
ATOM 2083 N N . LEU A 1 261 ? -1.315 -13.393 7.573 1.00 98.31 261 LEU A N 1
ATOM 2084 C CA . LEU A 1 261 ? 0.112 -13.724 7.600 1.00 98.31 261 LEU A CA 1
ATOM 2085 C C . LEU A 1 261 ? 0.763 -13.223 8.895 1.00 98.31 261 LEU A C 1
ATOM 2087 O O . LEU A 1 261 ? 0.727 -12.030 9.200 1.00 98.31 261 LEU A O 1
ATOM 2091 N N . ASN A 1 262 ? 1.382 -14.139 9.646 1.00 97.38 262 ASN A N 1
ATOM 2092 C CA . ASN A 1 262 ? 2.127 -13.790 10.854 1.00 97.38 262 ASN A CA 1
ATOM 2093 C C . ASN A 1 262 ? 3.252 -12.812 10.500 1.00 97.38 262 ASN A C 1
ATOM 2095 O O . ASN A 1 262 ? 4.148 -13.156 9.732 1.00 97.38 262 ASN A O 1
ATOM 2099 N N . SER A 1 263 ? 3.177 -11.609 11.063 1.00 96.44 263 SER A N 1
ATOM 2100 C CA . SER A 1 263 ? 4.092 -10.500 10.794 1.00 96.44 263 SER A CA 1
ATOM 2101 C C . SER A 1 263 ? 4.875 -10.071 12.036 1.00 96.44 263 SER A C 1
ATOM 2103 O O . SER A 1 263 ? 5.593 -9.076 11.991 1.00 96.44 263 SER A O 1
ATOM 2105 N N . SER A 1 264 ? 4.804 -10.826 13.140 1.00 95.81 264 SER A N 1
ATOM 2106 C CA . SER A 1 264 ? 5.487 -10.467 14.391 1.00 95.81 264 SER A CA 1
ATOM 2107 C C . SER A 1 264 ? 7.008 -10.373 14.236 1.00 95.81 264 SER A C 1
ATOM 2109 O O . SER A 1 264 ? 7.647 -9.565 14.901 1.00 95.81 264 SER A O 1
ATOM 2111 N N . PHE A 1 265 ? 7.605 -11.135 13.313 1.00 94.00 265 PHE A N 1
ATOM 2112 C CA . PHE A 1 265 ? 9.043 -11.051 13.032 1.00 94.00 265 PHE A CA 1
ATOM 2113 C C . PHE A 1 265 ? 9.455 -9.728 12.350 1.00 94.00 265 PHE A C 1
ATOM 2115 O O . PHE A 1 265 ? 10.619 -9.336 12.424 1.00 94.00 265 PHE A O 1
ATOM 2122 N N . LEU A 1 266 ? 8.518 -9.016 11.710 1.00 93.44 266 LEU A N 1
ATOM 2123 C CA . LEU A 1 266 ? 8.783 -7.738 11.037 1.00 93.44 266 LEU A CA 1
ATOM 2124 C C . LEU A 1 266 ? 8.815 -6.550 12.002 1.00 93.44 266 LEU A C 1
ATOM 2126 O O . LEU A 1 266 ? 9.436 -5.535 11.687 1.00 93.44 266 LEU A O 1
ATOM 2130 N N . ILE A 1 267 ? 8.244 -6.698 13.203 1.00 92.31 267 ILE A N 1
ATOM 2131 C CA . ILE A 1 267 ? 8.237 -5.667 14.253 1.00 92.31 267 ILE A CA 1
ATOM 2132 C C . ILE A 1 267 ? 9.652 -5.185 14.577 1.00 92.31 267 ILE A C 1
ATOM 2134 O O . ILE A 1 267 ? 9.876 -3.986 14.735 1.00 92.31 267 ILE A O 1
ATOM 2138 N N . ALA A 1 268 ? 10.625 -6.100 14.629 1.00 89.62 268 ALA A N 1
ATOM 2139 C CA . ALA A 1 268 ? 12.021 -5.763 14.907 1.00 89.62 268 ALA A CA 1
ATOM 2140 C C . ALA A 1 268 ? 12.608 -4.772 13.884 1.00 89.62 268 ALA A C 1
ATOM 2142 O O . ALA A 1 268 ? 13.504 -4.000 14.221 1.00 89.62 268 ALA A O 1
ATOM 2143 N N . ASN A 1 269 ? 12.068 -4.757 12.661 1.00 88.00 269 ASN A N 1
ATOM 2144 C CA . ASN A 1 269 ? 12.456 -3.838 11.598 1.00 88.00 269 ASN A CA 1
ATOM 2145 C C . ASN A 1 269 ? 11.454 -2.675 11.419 1.00 88.00 269 ASN A C 1
ATOM 2147 O O . ASN A 1 269 ? 11.650 -1.845 10.539 1.00 88.00 269 ASN A O 1
ATOM 2151 N N . LYS A 1 270 ? 10.433 -2.568 12.285 1.00 92.12 270 LYS A N 1
ATOM 2152 C CA . LYS A 1 270 ? 9.425 -1.492 12.317 1.00 92.12 270 LYS A CA 1
ATOM 2153 C C . LYS A 1 270 ? 8.563 -1.390 11.048 1.00 92.12 270 LYS A C 1
ATOM 2155 O O . LYS A 1 270 ? 8.289 -0.292 10.581 1.00 92.12 270 LYS A O 1
ATOM 2160 N N . GLY A 1 271 ? 8.128 -2.522 10.499 1.00 90.19 271 GLY A N 1
ATOM 2161 C CA . GLY A 1 271 ? 7.219 -2.547 9.347 1.00 90.19 271 GLY A CA 1
ATOM 2162 C C . GLY A 1 271 ? 6.325 -3.783 9.326 1.00 90.19 271 GLY A C 1
ATOM 2163 O O . GLY A 1 271 ? 6.425 -4.650 10.197 1.00 90.19 271 GLY A O 1
ATOM 2164 N N . ALA A 1 272 ? 5.463 -3.877 8.313 1.00 94.88 272 ALA A N 1
ATOM 2165 C CA . ALA A 1 272 ? 4.619 -5.044 8.067 1.00 94.88 272 ALA A CA 1
ATOM 2166 C C . ALA A 1 272 ? 4.518 -5.352 6.559 1.00 94.88 272 ALA A C 1
ATOM 2168 O O . ALA A 1 272 ? 5.413 -5.007 5.786 1.00 94.88 272 ALA A O 1
ATOM 2169 N N . ILE A 1 273 ? 3.466 -6.065 6.140 1.00 97.38 273 ILE A N 1
ATOM 2170 C CA . ILE A 1 273 ? 3.325 -6.631 4.787 1.00 97.38 273 ILE A CA 1
ATOM 2171 C C . ILE A 1 273 ? 3.296 -5.545 3.707 1.00 97.38 273 ILE A C 1
ATOM 2173 O O . ILE A 1 273 ? 3.904 -5.716 2.648 1.00 97.38 273 ILE A O 1
ATOM 2177 N N . HIS A 1 274 ? 2.601 -4.431 3.950 1.00 98.06 274 HIS A N 1
ATOM 2178 C CA . HIS A 1 274 ? 2.525 -3.347 2.975 1.00 98.06 274 HIS A CA 1
ATOM 2179 C C . HIS A 1 274 ? 3.906 -2.737 2.709 1.00 98.06 274 HIS A C 1
ATOM 2181 O O . HIS A 1 274 ? 4.276 -2.581 1.550 1.00 98.06 274 HIS A O 1
ATOM 2187 N N . CYS A 1 275 ? 4.720 -2.516 3.747 1.00 96.56 275 CYS A N 1
ATOM 2188 C CA . CYS A 1 275 ? 6.073 -1.965 3.601 1.00 96.56 275 CYS A CA 1
ATOM 2189 C C . CYS A 1 275 ? 6.985 -2.818 2.693 1.00 96.56 275 CYS A C 1
ATOM 2191 O O . CYS A 1 275 ? 7.834 -2.296 1.973 1.00 96.56 275 CYS A O 1
ATOM 2193 N N . MET A 1 276 ? 6.831 -4.145 2.705 1.00 95.50 276 MET A N 1
ATOM 2194 C CA . MET A 1 276 ? 7.661 -5.072 1.911 1.00 95.50 276 MET A CA 1
ATOM 2195 C C . MET A 1 276 ? 7.161 -5.293 0.480 1.00 95.50 276 MET A C 1
ATOM 2197 O O . MET A 1 276 ? 7.799 -6.029 -0.278 1.00 95.50 276 MET A O 1
ATOM 2201 N N . THR A 1 277 ? 6.026 -4.700 0.108 1.00 97.88 277 THR A N 1
ATOM 2202 C CA . THR A 1 277 ? 5.346 -4.975 -1.159 1.00 97.88 277 THR A CA 1
ATOM 2203 C C . THR A 1 277 ? 5.052 -3.691 -1.924 1.00 97.88 277 THR A C 1
ATOM 2205 O O . THR A 1 277 ? 4.699 -2.664 -1.347 1.00 97.88 277 THR A O 1
ATOM 2208 N N . MET A 1 278 ? 5.172 -3.751 -3.248 1.00 97.19 278 MET A N 1
ATOM 2209 C CA . MET A 1 278 ? 4.784 -2.660 -4.143 1.00 97.19 278 MET A CA 1
ATOM 2210 C C . MET A 1 278 ? 3.988 -3.216 -5.319 1.00 97.19 278 MET A C 1
ATOM 2212 O O . MET A 1 278 ? 4.372 -4.234 -5.896 1.00 97.19 278 MET A O 1
ATOM 2216 N N . THR A 1 279 ? 2.873 -2.579 -5.664 1.00 97.62 279 THR A N 1
ATOM 2217 C CA . THR A 1 279 ? 2.012 -3.006 -6.773 1.00 97.62 279 THR 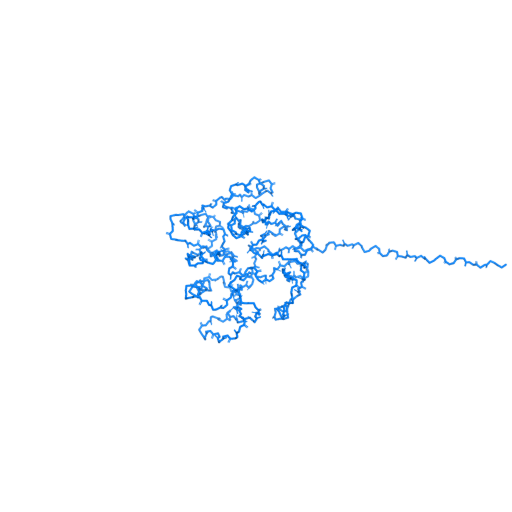A CA 1
ATOM 2218 C C . THR A 1 279 ? 2.056 -2.010 -7.918 1.00 97.62 279 THR A C 1
ATOM 2220 O O . THR A 1 279 ? 2.178 -0.804 -7.702 1.00 97.62 279 THR A O 1
ATOM 2223 N N . TYR A 1 280 ? 1.936 -2.521 -9.144 1.00 97.06 280 TYR A N 1
ATOM 2224 C CA . TYR A 1 280 ? 1.862 -1.690 -10.344 1.00 97.06 280 TYR A CA 1
ATOM 2225 C C . TYR A 1 280 ? 0.725 -2.119 -11.277 1.00 97.06 280 TYR A C 1
ATOM 2227 O O . TYR A 1 280 ? 0.395 -3.315 -11.304 1.00 97.06 280 TYR A O 1
ATOM 2235 N N . PRO A 1 281 ? 0.147 -1.1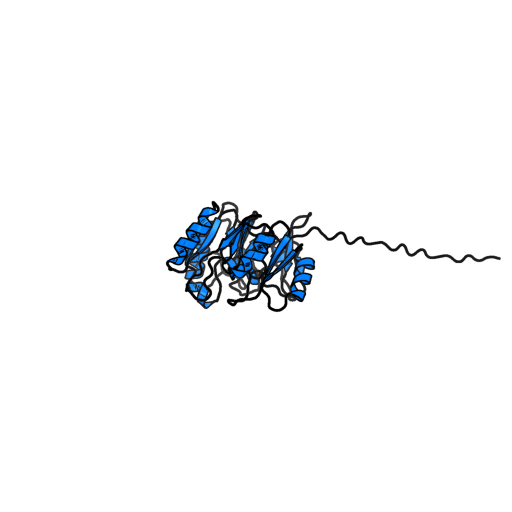66 -12.039 1.00 95.56 281 PRO A N 1
ATOM 2236 C CA . PRO A 1 281 ? -0.840 -1.458 -13.072 1.00 95.56 281 PRO A CA 1
ATOM 2237 C C . PRO A 1 281 ? -0.299 -2.332 -14.199 1.00 95.56 281 PRO A C 1
ATOM 2239 O O . PRO A 1 281 ? 0.929 -2.509 -14.356 1.00 95.56 281 PRO A O 1
#

Mean predicted aligned error: 7.26 Å